Protein AF-A0A7X2PMX2-F1 (afdb_monomer)

pLDDT: mean 90.42, std 14.05, range [34.06, 98.81]

Secondary structure (DSSP, 8-state):
--TTSGGGSS--------PPPGGG--SHHHHHHHHHHHS-HHHHHHHPPPP-HHHHTEEE---SS---TT-B--EEETTEEESSSEEEPP-S-GGGT-TTHHHHHHHHHHHTT--BEEPSS-SS---S-EEEEESSTT----TTEEEEEE-SS--HHHHHHHHHH--S-EEEEEE-SHHHHHHHHHTT-SEEEE--TT-TT-TTPPPHHHHHHHHHHHHTTSS-EEEESS--SHHHHHHHHHTT-SEEEE-HHHHHHHHHHHHHHHHHHHHHHHHHHHHHHHHTT--BGGG--GGGEEEPP-

Nearest PDB structures (foldseek):
  6w44-assembly1_A  TM=9.381E-01  e=8.601E-30  Homo sapiens
  5qie-assembly1_A  TM=9.385E-01  e=1.232E-29  Homo sapiens
  7r4n-assembly1_A  TM=9.305E-01  e=4.338E-29  Homo sapiens
  6gmb-assembly1_A  TM=9.287E-01  e=4.086E-29  Homo sapiens
  1al8-assembly1_A  TM=9.458E-01  e=1.355E-28  Spinacia oleracea

Foldseek 3Di:
DDPVVVVVPDCDPPPQPDDDDLVPDQFLVSLLVLLCSQADVVLSVVLHFDDPVQLVLKDFDFDPPFDQPLAAQWDDDLNDIARHLEAAEEDAPLCNQAVCFVVLLVLLCVLQRHAYEYELHGPDDDPAAHAYEDADLPRDDHPSYQAYEYEPPDDLVSVLVVVVVDPHQYEYEQDQALVVLLVCVVSPHQEYEQDNVPPVPDPPDDFSLVRLLVNQVSCVPVHAYEYEGRDTFLSSQLSSLQSRHSHYHDYSSLSSLCNRPGSNRNNSSSNSSRVRVSVSCVRRSHRYSVPRYVVGMDRHDD

Solvent-accessible surface area (backbone atoms only — not comparable to full-atom values): 16682 Å² total; per-residue (Å²): 136,64,85,78,66,64,60,81,77,51,93,66,74,78,74,81,62,84,71,75,64,73,88,75,56,89,50,48,68,56,34,43,56,44,16,54,64,63,35,58,70,76,63,29,60,79,57,55,85,66,83,50,72,75,57,74,38,45,43,78,47,72,43,80,98,54,91,44,88,76,62,41,53,61,34,81,53,90,94,40,80,33,60,41,50,52,30,37,35,60,61,55,47,36,48,80,53,28,90,56,23,59,60,25,47,48,53,7,25,54,77,44,56,33,56,50,31,42,30,65,54,51,66,59,92,79,90,61,75,32,32,36,36,39,58,56,93,85,60,85,78,59,91,44,57,55,34,41,30,42,35,75,83,66,55,68,72,55,50,55,52,51,57,73,74,47,87,62,49,40,28,42,42,55,41,74,46,38,68,57,46,44,49,41,50,76,72,66,39,58,25,38,25,28,21,67,85,76,56,86,88,51,86,88,66,79,55,34,79,76,43,35,48,58,30,34,59,62,46,61,76,74,44,54,34,29,33,36,71,67,60,69,46,14,62,51,50,49,51,42,37,20,42,49,32,64,32,37,34,41,46,50,50,40,50,18,14,26,36,54,50,35,24,62,22,16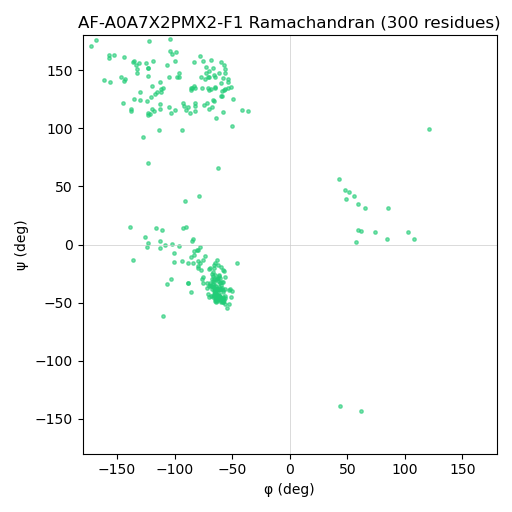,19,52,43,48,46,48,40,52,51,36,31,53,50,48,31,38,44,41,50,34,34,42,70,86,69,51,33,58,88,40,50,46,78,58,80,133

Radius of gyration: 20.31 Å; Cα contacts (8 Å, |Δi|>4): 558; chains: 1; bounding box: 74×48×53 Å

Mean predicted aligned error: 6.01 Å

Structure (mmCIF, N/CA/C/O backbone):
data_AF-A0A7X2PMX2-F1
#
_entry.id   AF-A0A7X2PMX2-F1
#
loop_
_atom_site.group_PDB
_atom_site.id
_atom_site.type_symbol
_atom_site.label_atom_id
_atom_site.label_alt_id
_atom_site.label_comp_id
_atom_site.label_asym_id
_atom_site.label_entity_id
_atom_site.label_seq_id
_atom_site.pdbx_PDB_ins_code
_atom_site.Cartn_x
_atom_site.Cartn_y
_atom_site.Cartn_z
_atom_site.occupancy
_atom_site.B_iso_or_equiv
_atom_site.auth_seq_id
_atom_site.auth_comp_id
_atom_site.auth_asym_id
_atom_site.auth_atom_id
_atom_site.pdbx_PDB_model_num
ATOM 1 N N . MET A 1 1 ? 49.587 -13.157 -25.745 1.00 44.78 1 MET A N 1
ATOM 2 C CA . MET A 1 1 ? 48.356 -13.009 -24.936 1.00 44.78 1 MET A CA 1
ATOM 3 C C . MET A 1 1 ? 47.197 -12.682 -25.863 1.00 44.78 1 MET A C 1
ATOM 5 O O . MET A 1 1 ? 47.229 -11.668 -26.546 1.00 44.78 1 MET A O 1
ATOM 9 N N . THR A 1 2 ? 46.225 -13.583 -25.981 1.00 43.78 2 THR A N 1
ATOM 10 C CA . THR A 1 2 ? 45.070 -13.440 -26.883 1.00 43.78 2 THR A CA 1
ATOM 11 C C . THR A 1 2 ? 44.079 -12.387 -26.384 1.00 43.78 2 THR A C 1
ATOM 13 O O . THR A 1 2 ? 43.853 -12.273 -25.181 1.00 43.78 2 THR A O 1
ATOM 16 N N . ARG A 1 3 ? 43.410 -11.698 -27.323 1.00 37.56 3 ARG A N 1
ATOM 17 C CA . ARG A 1 3 ? 42.375 -10.650 -27.144 1.00 37.56 3 ARG A CA 1
ATOM 18 C C . ARG A 1 3 ? 41.272 -10.953 -26.104 1.00 37.56 3 ARG A C 1
ATOM 20 O O . ARG A 1 3 ? 40.589 -10.036 -25.673 1.00 37.56 3 ARG A O 1
ATOM 27 N N . ARG A 1 4 ? 41.110 -12.215 -25.681 1.00 40.62 4 ARG A N 1
ATOM 28 C CA . ARG A 1 4 ? 40.189 -12.652 -24.614 1.00 40.62 4 ARG A CA 1
ATOM 29 C C . ARG A 1 4 ? 40.666 -12.366 -23.183 1.00 40.62 4 ARG A C 1
ATOM 31 O O . ARG A 1 4 ? 39.826 -12.296 -22.299 1.00 40.62 4 ARG A O 1
ATOM 38 N N . GLN A 1 5 ? 41.965 -12.180 -22.936 1.00 36.91 5 GLN A N 1
ATOM 39 C CA . GLN A 1 5 ? 42.477 -11.921 -21.577 1.00 36.91 5 GLN A CA 1
ATOM 40 C C . GLN A 1 5 ? 42.492 -10.431 -21.194 1.00 36.91 5 GLN A C 1
ATOM 42 O O . GLN A 1 5 ? 42.536 -10.116 -20.012 1.00 36.91 5 GLN A O 1
ATOM 47 N N . ALA A 1 6 ? 42.377 -9.514 -22.161 1.00 34.06 6 ALA A N 1
ATOM 48 C CA . ALA A 1 6 ? 42.353 -8.070 -21.898 1.00 34.06 6 ALA A CA 1
ATOM 49 C C . ALA A 1 6 ? 40.982 -7.541 -21.422 1.00 34.06 6 ALA A C 1
ATOM 51 O O . ALA A 1 6 ? 40.903 -6.432 -20.908 1.00 34.06 6 ALA A O 1
ATOM 52 N N . ILE A 1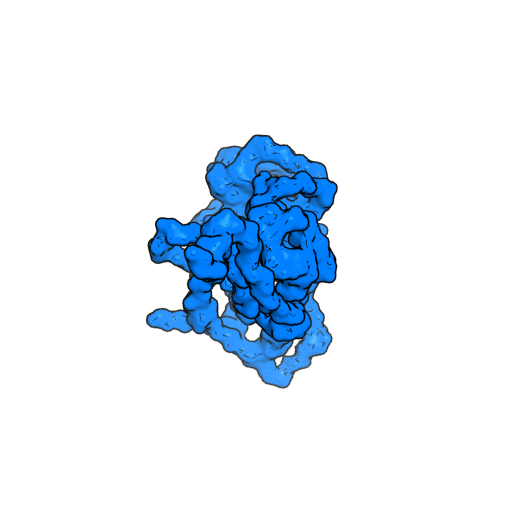 7 ? 39.906 -8.327 -21.557 1.00 39.56 7 ILE A N 1
ATOM 53 C CA . ILE A 1 7 ? 38.538 -7.911 -21.191 1.00 39.56 7 ILE A CA 1
ATOM 54 C C . ILE A 1 7 ? 38.293 -8.005 -19.672 1.00 39.56 7 ILE A C 1
ATOM 56 O O . ILE A 1 7 ? 37.405 -7.343 -19.151 1.00 39.56 7 ILE A O 1
ATOM 60 N N . LEU A 1 8 ? 39.107 -8.765 -18.932 1.00 39.25 8 LEU A N 1
ATOM 61 C CA . LEU A 1 8 ? 38.927 -8.961 -17.487 1.00 39.25 8 LEU A CA 1
ATOM 62 C C . LEU A 1 8 ? 39.514 -7.844 -16.602 1.00 39.25 8 LEU A C 1
ATOM 64 O O . LEU A 1 8 ? 39.307 -7.880 -15.394 1.00 39.25 8 LEU A O 1
ATOM 68 N N . LEU A 1 9 ? 40.221 -6.858 -17.169 1.00 42.88 9 LEU A N 1
ATOM 69 C CA . LEU A 1 9 ? 40.896 -5.793 -16.402 1.00 42.88 9 LEU A CA 1
ATOM 70 C C . LEU A 1 9 ? 40.486 -4.363 -16.790 1.00 42.88 9 LEU A C 1
ATOM 72 O O . LEU A 1 9 ? 40.930 -3.408 -16.159 1.00 42.88 9 LEU A O 1
ATOM 76 N N . SER A 1 10 ? 39.612 -4.192 -17.781 1.00 39.16 10 SER A N 1
ATOM 77 C CA . SER A 1 10 ? 38.958 -2.911 -18.057 1.00 39.16 10 SER A CA 1
ATOM 78 C C . SER A 1 10 ? 37.521 -3.002 -17.566 1.00 39.16 10 SER A C 1
ATOM 80 O O . SER A 1 10 ? 36.780 -3.838 -18.078 1.00 39.16 10 SER A O 1
ATOM 82 N N . GLY A 1 11 ? 37.125 -2.168 -16.602 1.00 45.44 11 GLY A N 1
ATOM 83 C CA . GLY A 1 11 ? 35.745 -2.025 -16.124 1.00 45.44 11 GLY A CA 1
ATOM 84 C C . GLY A 1 11 ? 34.785 -1.536 -17.213 1.00 45.44 11 GLY A C 1
ATOM 85 O O . GLY A 1 11 ? 34.264 -0.428 -17.141 1.00 45.44 11 GLY A O 1
ATOM 86 N N . ALA A 1 12 ? 34.573 -2.351 -18.242 1.00 36.06 12 ALA A N 1
ATOM 87 C CA . ALA A 1 12 ? 33.538 -2.159 -19.233 1.00 36.06 12 ALA A CA 1
ATOM 88 C C . ALA A 1 12 ? 32.186 -2.392 -18.544 1.00 36.06 12 ALA A C 1
ATOM 90 O O . ALA A 1 12 ? 32.050 -3.366 -17.795 1.00 36.06 12 ALA A O 1
ATOM 91 N N . PRO A 1 13 ? 31.192 -1.515 -18.761 1.00 41.75 13 PRO A N 1
ATOM 92 C CA . PRO A 1 13 ? 29.874 -1.697 -18.180 1.00 41.75 13 PRO A CA 1
ATOM 93 C C . PRO A 1 13 ? 29.338 -3.060 -18.614 1.00 41.75 13 PRO A C 1
ATOM 95 O O . PRO A 1 13 ? 29.435 -3.422 -19.791 1.00 41.75 13 PRO A O 1
ATOM 98 N N . LEU A 1 14 ? 28.797 -3.813 -17.649 1.00 48.03 14 LEU A N 1
ATOM 99 C CA . LEU A 1 14 ? 27.951 -4.975 -17.911 1.00 48.03 14 LEU A CA 1
ATOM 100 C C . LEU A 1 14 ? 27.025 -4.582 -19.064 1.00 48.03 14 LEU A C 1
ATOM 102 O O . LEU A 1 14 ? 26.287 -3.608 -18.936 1.00 48.03 14 LEU A O 1
ATOM 106 N N . THR A 1 15 ? 27.160 -5.258 -20.208 1.00 47.41 15 THR A N 1
ATOM 107 C CA . THR A 1 15 ? 26.395 -5.008 -21.439 1.00 47.41 15 THR A CA 1
ATOM 108 C C . THR A 1 15 ? 24.974 -4.610 -21.080 1.00 47.41 15 THR A C 1
ATOM 110 O O . THR A 1 15 ? 24.282 -5.431 -20.478 1.00 47.41 15 THR A O 1
ATOM 113 N N . ALA A 1 16 ? 24.580 -3.370 -21.398 1.00 53.44 16 ALA A N 1
ATOM 114 C CA . ALA A 1 16 ? 23.248 -2.845 -21.124 1.00 53.44 16 ALA A CA 1
ATOM 115 C C . ALA A 1 16 ? 22.225 -3.852 -21.653 1.00 53.44 16 ALA A C 1
ATOM 117 O O . ALA A 1 16 ? 22.045 -3.998 -22.865 1.00 53.44 16 ALA A O 1
ATOM 118 N N . GLN A 1 17 ? 21.647 -4.642 -20.750 1.00 63.91 17 GLN A N 1
ATOM 119 C CA . GLN A 1 17 ? 20.710 -5.676 -21.144 1.00 63.91 17 GLN A CA 1
ATOM 120 C C . GLN A 1 17 ? 19.501 -4.960 -21.722 1.00 63.91 17 GLN A C 1
ATOM 122 O O . GLN A 1 17 ? 18.931 -4.080 -21.079 1.00 63.91 17 GLN A O 1
ATOM 127 N N . ARG A 1 18 ? 19.147 -5.293 -22.966 1.00 82.19 18 ARG A N 1
ATOM 128 C CA . ARG A 1 18 ? 18.031 -4.651 -23.654 1.00 82.19 18 ARG A CA 1
ATOM 129 C C . ARG A 1 18 ? 16.768 -4.844 -22.819 1.00 82.19 18 ARG A C 1
ATOM 131 O O . ARG A 1 18 ? 16.300 -5.970 -22.632 1.00 82.19 18 ARG A O 1
ATOM 138 N N . LEU A 1 19 ? 16.243 -3.736 -22.315 1.00 91.56 19 LEU A N 1
ATOM 139 C CA . LEU A 1 19 ? 14.929 -3.694 -21.701 1.00 91.56 19 LEU A CA 1
ATOM 140 C C . LEU A 1 19 ? 13.861 -3.861 -22.780 1.00 91.56 19 LEU A C 1
ATOM 142 O O . LEU A 1 19 ? 14.037 -3.407 -23.916 1.00 91.56 19 LEU A O 1
ATOM 146 N N . ALA A 1 20 ? 12.777 -4.547 -22.429 1.00 93.69 20 ALA A N 1
ATOM 147 C CA . ALA A 1 20 ? 11.597 -4.559 -23.279 1.00 93.69 20 ALA A CA 1
ATOM 148 C C . ALA A 1 20 ? 10.987 -3.144 -23.317 1.00 93.69 20 ALA A C 1
ATOM 150 O O . ALA A 1 20 ? 11.150 -2.384 -22.359 1.00 93.69 20 ALA A O 1
ATOM 151 N N . PRO A 1 21 ? 10.295 -2.752 -24.394 1.00 95.00 21 PRO A N 1
ATOM 152 C CA . PRO A 1 21 ? 9.448 -1.567 -24.363 1.00 95.00 21 PRO A CA 1
ATOM 153 C C . PRO A 1 21 ? 8.455 -1.667 -23.200 1.00 95.00 21 PRO A C 1
ATOM 155 O O . PRO A 1 21 ? 7.863 -2.721 -22.968 1.00 95.00 21 PRO A O 1
ATOM 158 N N . ILE A 1 22 ? 8.288 -0.585 -22.440 1.00 94.75 22 ILE A N 1
ATOM 159 C CA . ILE A 1 22 ? 7.449 -0.595 -21.233 1.00 94.75 22 ILE A CA 1
ATOM 160 C C . ILE A 1 22 ? 5.982 -0.910 -21.560 1.00 94.75 22 ILE A C 1
ATOM 162 O O . ILE A 1 22 ? 5.279 -1.504 -20.748 1.00 94.75 22 ILE A O 1
ATOM 166 N N . GLU A 1 23 ? 5.546 -0.554 -22.765 1.00 92.94 23 GLU A N 1
ATOM 167 C CA . GLU A 1 23 ? 4.205 -0.777 -23.297 1.00 92.94 23 GLU A CA 1
ATOM 168 C C . GLU A 1 23 ? 3.913 -2.263 -23.564 1.00 92.94 23 GLU A C 1
ATOM 170 O O . GLU A 1 23 ? 2.752 -2.656 -23.631 1.00 92.94 23 GLU A O 1
ATOM 175 N N . GLU A 1 24 ? 4.953 -3.093 -23.697 1.00 94.19 24 GLU A N 1
ATOM 176 C CA . GLU A 1 24 ? 4.826 -4.545 -23.871 1.00 94.19 24 GLU A CA 1
ATOM 177 C C . GLU A 1 24 ? 4.720 -5.291 -22.531 1.00 94.19 24 GLU A C 1
ATOM 179 O O . GLU A 1 24 ? 4.408 -6.481 -22.516 1.00 94.19 24 GLU A O 1
ATOM 184 N N . LEU A 1 25 ? 4.968 -4.615 -21.402 1.00 94.69 25 LEU A N 1
ATOM 185 C CA . LEU A 1 25 ? 4.879 -5.217 -20.073 1.00 94.69 25 LEU A CA 1
ATOM 186 C C . LEU A 1 25 ? 3.424 -5.225 -19.601 1.00 94.69 25 LEU A C 1
ATOM 188 O O . LEU A 1 25 ? 2.833 -4.177 -19.337 1.00 94.69 25 LEU A O 1
ATOM 192 N N . VAL A 1 26 ? 2.853 -6.415 -19.434 1.00 92.62 26 VAL A N 1
ATOM 193 C CA . VAL A 1 26 ? 1.420 -6.584 -19.140 1.00 92.62 26 VAL A CA 1
ATOM 194 C C . VAL A 1 26 ? 1.133 -6.842 -17.665 1.00 92.62 26 VAL A C 1
ATOM 196 O O . VAL A 1 26 ? -0.028 -6.894 -17.259 1.00 92.62 26 VAL A O 1
ATOM 199 N N . ASN A 1 27 ? 2.168 -7.039 -16.841 1.00 93.00 27 ASN A N 1
ATOM 200 C CA . ASN A 1 27 ? 1.999 -7.255 -15.409 1.00 93.00 27 ASN A CA 1
ATOM 201 C C . ASN A 1 27 ? 3.246 -6.906 -14.575 1.00 93.00 27 ASN A C 1
ATOM 203 O O . ASN A 1 27 ? 4.373 -6.848 -15.061 1.00 93.00 27 ASN A O 1
ATOM 207 N N . THR A 1 28 ? 3.060 -6.747 -13.262 1.00 93.94 28 THR A N 1
ATOM 208 C CA . THR A 1 28 ? 4.141 -6.328 -12.349 1.00 93.94 28 THR A CA 1
ATOM 209 C C . THR A 1 28 ? 5.289 -7.334 -12.190 1.00 93.94 28 THR A C 1
ATOM 211 O O . THR A 1 28 ? 6.368 -6.929 -11.770 1.00 93.94 28 THR A O 1
ATOM 214 N N . LEU A 1 29 ? 5.102 -8.624 -12.506 1.00 93.50 29 LEU A N 1
ATOM 215 C CA . LEU A 1 29 ? 6.180 -9.623 -12.392 1.00 93.50 29 LEU A CA 1
ATOM 216 C C . LEU A 1 29 ? 7.180 -9.490 -13.544 1.00 93.50 29 LEU A C 1
ATOM 218 O O . LEU A 1 29 ? 8.367 -9.742 -13.371 1.00 93.50 29 LEU A O 1
ATOM 222 N N . GLU A 1 30 ? 6.728 -9.040 -14.711 1.00 96.12 30 GLU A N 1
ATOM 223 C CA . GLU A 1 30 ? 7.636 -8.718 -15.814 1.00 96.12 30 GLU A CA 1
ATOM 224 C C . GLU A 1 30 ? 8.468 -7.477 -15.479 1.00 96.12 30 GLU A C 1
ATOM 226 O O . GLU A 1 30 ? 9.657 -7.432 -15.786 1.00 96.12 30 GLU A O 1
ATOM 231 N N . MET A 1 31 ? 7.884 -6.516 -14.752 1.00 96.31 31 MET A N 1
ATOM 232 C CA . MET A 1 31 ? 8.613 -5.358 -14.227 1.00 96.31 31 MET A CA 1
ATOM 233 C C . MET A 1 31 ? 9.730 -5.772 -13.256 1.00 96.31 31 MET A C 1
ATOM 235 O O . MET A 1 31 ? 10.828 -5.222 -13.313 1.00 96.31 31 MET A O 1
ATOM 239 N N . GLU A 1 32 ? 9.487 -6.773 -12.404 1.00 96.56 32 GLU A N 1
ATOM 240 C CA . GLU A 1 32 ? 10.524 -7.361 -11.544 1.00 96.56 32 GLU A CA 1
ATOM 241 C C . GLU A 1 32 ? 11.696 -7.903 -12.364 1.00 96.56 32 GLU A C 1
ATOM 243 O O . GLU A 1 32 ? 12.853 -7.603 -12.066 1.00 96.56 32 GLU A O 1
ATOM 248 N N . ALA A 1 33 ? 11.398 -8.653 -13.429 1.00 96.12 33 ALA A N 1
ATOM 249 C CA . ALA A 1 33 ? 12.421 -9.181 -14.321 1.00 96.12 33 ALA A CA 1
ATOM 250 C C . ALA A 1 33 ? 13.223 -8.053 -14.989 1.00 96.12 33 ALA A C 1
ATOM 252 O O . ALA A 1 33 ? 14.431 -8.190 -15.151 1.00 96.12 33 ALA A O 1
ATOM 253 N N . MET A 1 34 ? 12.598 -6.924 -15.341 1.00 97.12 34 MET A N 1
ATOM 254 C CA . MET A 1 34 ? 13.321 -5.762 -15.879 1.00 97.12 34 MET A CA 1
ATOM 255 C C . MET A 1 34 ? 14.236 -5.123 -14.830 1.00 97.12 34 MET A C 1
ATOM 257 O O . MET A 1 34 ? 15.396 -4.840 -15.122 1.00 97.12 34 MET A O 1
ATOM 261 N N . ALA A 1 35 ? 13.764 -4.964 -13.593 1.00 96.75 35 ALA A N 1
ATOM 262 C CA . ALA A 1 35 ? 14.580 -4.442 -12.498 1.00 96.75 35 ALA A CA 1
ATOM 263 C C . ALA A 1 35 ? 15.788 -5.344 -12.195 1.00 96.75 35 ALA A C 1
ATOM 265 O O . ALA A 1 35 ? 16.889 -4.843 -11.966 1.00 96.75 35 ALA A O 1
ATOM 266 N N . GLN A 1 36 ? 15.612 -6.668 -12.261 1.00 96.31 36 GLN A N 1
ATOM 267 C CA . GLN A 1 36 ? 16.695 -7.641 -12.092 1.00 96.31 36 GLN A CA 1
ATOM 268 C C . GLN A 1 36 ? 17.798 -7.490 -13.146 1.00 96.31 36 GLN A C 1
ATOM 270 O O . GLN A 1 36 ? 18.965 -7.730 -12.851 1.00 96.31 36 GLN A O 1
ATOM 275 N N . ARG A 1 37 ? 17.441 -7.090 -14.372 1.00 95.19 37 ARG A N 1
ATOM 276 C CA . ARG A 1 37 ? 18.401 -6.850 -15.460 1.00 95.19 37 ARG A CA 1
ATOM 277 C C . ARG A 1 37 ? 19.176 -5.544 -15.291 1.00 95.19 37 ARG A C 1
ATOM 279 O O . ARG A 1 37 ? 20.301 -5.446 -15.773 1.00 95.19 37 ARG A O 1
ATOM 286 N N . MET A 1 38 ? 18.580 -4.555 -14.621 1.00 93.81 38 MET A N 1
ATOM 287 C CA . MET A 1 38 ? 19.175 -3.227 -14.435 1.00 93.81 38 MET A CA 1
ATOM 288 C C . MET A 1 38 ? 20.058 -3.113 -13.202 1.00 93.81 38 MET A C 1
ATOM 290 O O . MET A 1 38 ? 21.028 -2.357 -13.207 1.00 93.81 38 MET A O 1
ATOM 294 N N . LEU A 1 39 ? 19.719 -3.831 -12.136 1.00 95.06 39 LEU A N 1
ATOM 295 C CA . LEU A 1 39 ? 20.402 -3.694 -10.859 1.00 95.06 39 LEU A CA 1
ATOM 296 C C . LEU A 1 39 ? 21.494 -4.753 -10.684 1.00 95.06 39 LEU A C 1
ATOM 298 O O . LEU A 1 39 ? 21.295 -5.917 -11.038 1.00 95.06 39 LEU A O 1
ATOM 302 N N . PRO A 1 40 ? 22.627 -4.402 -10.047 1.00 95.62 40 PRO A N 1
ATOM 303 C CA . PRO A 1 40 ? 23.562 -5.403 -9.553 1.00 95.62 40 PRO A CA 1
ATOM 304 C C . PRO A 1 40 ? 22.834 -6.421 -8.656 1.00 95.62 40 PRO A C 1
ATOM 306 O O . PRO A 1 40 ? 21.988 -6.010 -7.857 1.00 95.62 40 PRO A O 1
ATOM 309 N N . PRO A 1 41 ? 23.178 -7.723 -8.699 1.00 95.00 41 PRO A N 1
ATOM 310 C CA . PRO A 1 41 ? 22.450 -8.759 -7.958 1.00 95.00 41 PRO A CA 1
ATOM 311 C C . PRO A 1 41 ? 22.286 -8.476 -6.459 1.00 95.00 41 PRO A C 1
ATOM 313 O O . PRO A 1 41 ? 21.213 -8.703 -5.902 1.00 95.00 41 PRO A O 1
ATOM 316 N N . ALA A 1 42 ? 23.322 -7.927 -5.814 1.00 93.81 42 ALA A N 1
ATOM 317 C CA . ALA A 1 42 ? 23.270 -7.542 -4.405 1.00 93.81 42 ALA A CA 1
ATOM 318 C C . ALA A 1 42 ? 22.211 -6.457 -4.140 1.00 93.81 42 ALA A C 1
ATOM 320 O O . ALA A 1 42 ? 21.424 -6.586 -3.208 1.00 93.81 42 ALA A O 1
ATOM 321 N N . VAL A 1 43 ? 22.132 -5.441 -5.002 1.00 94.44 43 VAL A N 1
ATOM 322 C CA . VAL A 1 43 ? 21.154 -4.348 -4.891 1.00 94.44 43 VAL A CA 1
ATOM 323 C C . VAL A 1 43 ? 19.743 -4.847 -5.215 1.00 94.44 43 VAL A C 1
ATOM 325 O O . VAL A 1 43 ? 18.799 -4.538 -4.493 1.00 94.44 43 VAL A O 1
ATOM 328 N N . PHE A 1 44 ? 19.584 -5.674 -6.256 1.00 95.50 44 PHE A N 1
ATOM 329 C CA . PHE A 1 44 ? 18.287 -6.269 -6.598 1.00 95.50 44 PHE A CA 1
ATOM 330 C C . PHE A 1 44 ? 17.722 -7.123 -5.455 1.00 95.50 44 PHE A C 1
ATOM 332 O O . PHE A 1 44 ? 16.519 -7.086 -5.198 1.00 95.50 44 PHE A O 1
ATOM 339 N N . SER A 1 45 ? 18.578 -7.862 -4.737 1.00 93.31 45 SER A N 1
ATOM 340 C CA . SER A 1 45 ? 18.148 -8.740 -3.641 1.00 93.31 45 SER A CA 1
ATOM 341 C C . SER A 1 45 ? 17.358 -8.011 -2.540 1.00 93.31 45 SER A C 1
ATOM 343 O O . SER A 1 45 ? 16.462 -8.604 -1.939 1.00 93.31 45 SER A O 1
ATOM 345 N N . GLU A 1 46 ? 17.607 -6.711 -2.339 1.00 91.50 46 GLU A N 1
ATOM 346 C CA . GLU A 1 46 ? 16.892 -5.866 -1.370 1.00 91.50 46 GLU A CA 1
ATOM 347 C C . GLU A 1 46 ? 15.415 -5.662 -1.753 1.00 91.50 46 GLU A C 1
ATOM 349 O O . GLU A 1 46 ? 14.539 -5.568 -0.886 1.00 91.50 46 GLU A O 1
ATOM 354 N N . ILE A 1 47 ? 15.115 -5.644 -3.056 1.00 93.25 47 ILE A N 1
ATOM 355 C CA . ILE A 1 47 ? 13.776 -5.377 -3.599 1.00 93.25 47 ILE A CA 1
ATOM 356 C C . ILE A 1 47 ? 13.142 -6.590 -4.287 1.00 93.25 47 ILE A C 1
ATOM 358 O O . ILE A 1 47 ? 12.014 -6.485 -4.769 1.00 93.25 47 ILE A O 1
ATOM 362 N N . ALA A 1 48 ? 13.804 -7.748 -4.286 1.00 93.00 48 ALA A N 1
ATOM 363 C CA . ALA A 1 48 ? 13.295 -8.980 -4.881 1.00 93.00 48 ALA A CA 1
ATOM 364 C C . ALA A 1 48 ? 11.918 -9.388 -4.320 1.00 93.00 48 ALA A C 1
ATOM 366 O O . ALA A 1 48 ? 11.555 -9.106 -3.168 1.00 93.00 48 ALA A O 1
ATOM 367 N N . GLY A 1 49 ? 11.129 -10.069 -5.144 1.00 87.81 49 GLY A N 1
ATOM 368 C CA . GLY A 1 49 ? 9.787 -10.571 -4.878 1.00 87.81 49 GLY A CA 1
ATOM 369 C C . GLY A 1 49 ? 9.707 -11.496 -3.671 1.00 87.81 49 GLY A C 1
ATOM 370 O O . GLY A 1 49 ? 10.700 -12.066 -3.225 1.00 87.81 49 GLY A O 1
ATOM 371 N N . SER A 1 50 ? 8.521 -11.554 -3.063 1.00 85.38 50 SER A N 1
ATOM 372 C CA . SER A 1 50 ? 8.241 -12.352 -1.860 1.00 85.38 50 SER A CA 1
ATOM 373 C C . SER A 1 50 ? 7.467 -13.609 -2.177 1.00 85.38 50 SER A C 1
ATOM 375 O O . SER A 1 50 ? 6.795 -13.664 -3.202 1.00 85.38 50 SER A O 1
ATOM 377 N N . ASP A 1 51 ? 7.417 -14.505 -1.189 1.00 85.62 51 ASP A N 1
ATOM 378 C CA . ASP A 1 51 ? 6.357 -15.501 -1.098 1.00 85.62 51 ASP A CA 1
ATOM 379 C C . ASP A 1 51 ? 4.957 -14.858 -1.195 1.00 85.62 51 ASP A C 1
ATOM 381 O O . ASP A 1 51 ? 4.666 -13.816 -0.592 1.00 85.62 51 ASP A O 1
ATOM 385 N N . ARG A 1 52 ? 4.106 -15.506 -1.991 1.00 88.75 52 ARG A N 1
ATOM 386 C CA . ARG A 1 52 ? 2.708 -15.151 -2.251 1.00 88.75 52 ARG A CA 1
ATOM 387 C C . ARG A 1 52 ? 1.748 -16.314 -1.986 1.00 88.75 52 ARG A C 1
ATOM 389 O O . ARG A 1 52 ? 0.549 -16.130 -2.174 1.00 88.75 52 ARG A O 1
ATOM 396 N N . ALA A 1 53 ? 2.213 -17.441 -1.441 1.00 89.44 53 ALA A N 1
ATOM 397 C CA . ALA A 1 53 ? 1.394 -18.628 -1.180 1.00 89.44 53 ALA A CA 1
ATOM 398 C C . ALA A 1 53 ? 0.171 -18.361 -0.276 1.00 89.44 53 ALA A C 1
ATOM 400 O O . ALA A 1 53 ? -0.815 -19.100 -0.284 1.00 89.44 53 ALA A O 1
ATOM 401 N N . ALA A 1 54 ? 0.196 -17.298 0.537 1.00 91.75 54 ALA A N 1
ATOM 402 C CA . ALA A 1 54 ? -0.978 -16.862 1.293 1.00 91.75 54 ALA A CA 1
ATOM 403 C C . ALA A 1 54 ? -2.115 -16.329 0.405 1.00 91.75 54 ALA A C 1
ATOM 405 O O . ALA A 1 54 ? -3.278 -16.605 0.693 1.00 91.75 54 ALA A O 1
ATOM 406 N N . PHE A 1 55 ? -1.804 -15.634 -0.690 1.00 94.25 55 PHE A N 1
ATOM 407 C CA . PHE A 1 55 ? -2.810 -15.137 -1.629 1.00 94.25 55 PHE A CA 1
ATOM 408 C C . PHE A 1 55 ? -3.441 -16.260 -2.453 1.00 94.25 55 PHE A C 1
ATOM 410 O O . PHE A 1 55 ? -4.630 -16.176 -2.765 1.00 94.25 55 PHE A O 1
ATOM 417 N N . ASP A 1 56 ? -2.684 -17.312 -2.771 1.00 92.19 56 ASP A N 1
ATOM 418 C CA . ASP A 1 56 ? -3.160 -18.446 -3.578 1.00 92.19 56 ASP A CA 1
ATOM 419 C C . ASP A 1 56 ? -4.229 -19.273 -2.847 1.00 92.19 56 ASP A C 1
ATOM 421 O O . ASP A 1 56 ? -5.114 -19.861 -3.464 1.00 92.19 56 ASP A O 1
ATOM 425 N N . ARG A 1 57 ? -4.219 -19.242 -1.509 1.00 94.12 57 ARG A N 1
ATOM 426 C CA . ARG A 1 57 ? -5.239 -19.876 -0.656 1.00 94.12 57 ARG A CA 1
ATOM 427 C C . ARG A 1 57 ? -6.536 -19.080 -0.548 1.00 94.12 57 ARG A C 1
ATOM 429 O O . ARG A 1 57 ? -7.468 -19.526 0.118 1.00 94.12 57 ARG A O 1
ATOM 436 N N . ILE A 1 58 ? -6.615 -17.908 -1.170 1.00 97.19 58 ILE A N 1
ATOM 437 C CA . ILE A 1 58 ? -7.791 -17.045 -1.126 1.00 97.19 58 ILE A CA 1
ATOM 438 C C . ILE A 1 58 ? -8.317 -16.906 -2.553 1.00 97.19 58 ILE A C 1
ATOM 440 O O . ILE A 1 58 ? -7.654 -16.328 -3.412 1.00 97.19 58 ILE A O 1
ATOM 444 N N . THR A 1 59 ? -9.517 -17.412 -2.818 1.00 97.06 59 THR A N 1
ATOM 445 C CA . THR A 1 59 ? -10.159 -17.313 -4.140 1.00 97.06 59 THR A CA 1
ATOM 446 C C . THR A 1 59 ? -11.267 -16.271 -4.135 1.00 97.06 59 THR A C 1
ATOM 448 O O . THR A 1 59 ? -11.985 -16.150 -3.141 1.00 97.06 59 THR A O 1
ATOM 451 N N . LEU A 1 60 ? -11.428 -15.560 -5.251 1.00 97.62 60 LEU A N 1
ATOM 452 C CA . LEU A 1 60 ? -12.519 -14.610 -5.481 1.00 97.62 60 LEU A CA 1
ATOM 453 C C . LEU A 1 60 ? -13.787 -15.331 -5.964 1.00 97.62 60 LEU A C 1
ATOM 455 O O . LEU A 1 60 ? -13.711 -16.424 -6.527 1.00 97.62 60 LEU A O 1
ATOM 459 N N . ARG A 1 61 ? -14.950 -14.706 -5.767 1.00 95.69 61 ARG A N 1
ATOM 460 C CA . ARG A 1 61 ? -16.255 -15.184 -6.239 1.00 95.69 61 ARG A CA 1
AT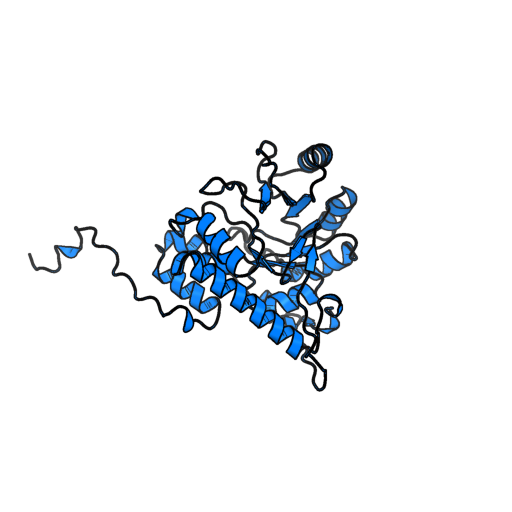OM 461 C C . ARG A 1 61 ? -16.820 -14.237 -7.312 1.00 95.69 61 ARG A C 1
ATOM 463 O O . ARG A 1 61 ? -17.416 -13.222 -6.950 1.00 95.69 61 ARG A O 1
ATOM 470 N N . PRO A 1 62 ? -16.670 -14.562 -8.610 1.00 94.88 62 PRO A N 1
ATOM 471 C CA . PRO A 1 62 ? -17.263 -13.788 -9.699 1.00 94.88 62 PRO A CA 1
ATOM 472 C C . PRO A 1 62 ? -18.793 -13.721 -9.617 1.00 94.88 62 PRO A C 1
ATOM 474 O O . PRO A 1 62 ? -19.441 -14.600 -9.038 1.00 94.88 62 PRO A O 1
ATOM 477 N N . ARG A 1 63 ? -19.381 -12.693 -10.235 1.00 94.00 63 ARG A N 1
ATOM 478 C CA . ARG A 1 63 ? -20.834 -12.506 -10.334 1.00 94.00 63 ARG A CA 1
ATOM 479 C C . ARG A 1 63 ? -21.219 -12.224 -11.782 1.00 94.00 63 ARG A C 1
ATOM 481 O O . ARG A 1 63 ? -20.638 -11.361 -12.424 1.00 94.00 63 ARG A O 1
ATOM 488 N N . LEU A 1 64 ? -22.222 -12.942 -12.277 1.00 92.88 64 LEU A N 1
ATOM 489 C CA . LEU A 1 64 ? -22.787 -12.747 -13.613 1.00 92.88 64 LEU A CA 1
ATOM 490 C C . LEU A 1 64 ? -24.078 -11.927 -13.531 1.00 92.88 64 LEU A C 1
ATOM 492 O O . LEU A 1 64 ? -24.732 -11.910 -12.488 1.00 92.88 64 LEU A O 1
ATOM 496 N N . MET A 1 65 ? -24.452 -11.290 -14.645 1.00 94.12 65 MET A N 1
ATOM 497 C CA . MET A 1 65 ? -25.694 -10.513 -14.785 1.00 94.12 65 MET A CA 1
ATOM 498 C C . MET A 1 65 ? -25.819 -9.341 -13.793 1.00 94.12 65 MET A C 1
ATOM 500 O O . MET A 1 65 ? -26.910 -9.020 -13.327 1.00 94.12 65 MET A O 1
ATOM 504 N N . VAL A 1 66 ? -24.698 -8.692 -13.463 1.00 94.75 66 VAL A N 1
ATOM 505 C CA . VAL A 1 66 ? -24.657 -7.479 -12.632 1.00 94.75 66 VAL A CA 1
ATOM 506 C C . VAL A 1 66 ? -24.218 -6.304 -13.502 1.00 94.75 66 VAL A C 1
ATOM 508 O O . VAL A 1 66 ? -23.232 -6.412 -14.224 1.00 94.75 66 VAL A O 1
ATOM 511 N N . ASN A 1 67 ? -24.938 -5.182 -13.443 1.00 95.06 67 ASN A N 1
ATOM 512 C CA . ASN A 1 67 ? -24.525 -3.957 -14.126 1.00 95.06 67 ASN A CA 1
ATOM 513 C C . ASN A 1 67 ? -23.319 -3.336 -13.407 1.00 95.06 67 ASN A C 1
ATOM 515 O O . ASN A 1 67 ? -23.415 -2.993 -12.228 1.00 95.06 67 ASN A O 1
ATOM 519 N N . THR A 1 68 ? -22.211 -3.163 -14.128 1.00 96.25 68 THR A N 1
ATOM 520 C CA . THR A 1 68 ? -20.954 -2.639 -13.581 1.00 96.25 68 THR A CA 1
ATOM 521 C C . THR A 1 68 ? -20.512 -1.300 -14.172 1.00 96.25 68 THR A C 1
ATOM 523 O O . THR A 1 68 ? -19.365 -0.908 -13.989 1.00 96.25 68 THR A O 1
ATOM 526 N N . LEU A 1 69 ? -21.394 -0.583 -14.879 1.00 94.50 69 LEU A N 1
ATOM 527 C CA . LEU A 1 69 ? -21.040 0.672 -15.561 1.00 94.50 69 LEU A CA 1
ATOM 528 C C . LEU A 1 69 ? -20.685 1.825 -14.604 1.00 94.50 69 LEU A C 1
ATOM 530 O O . LEU A 1 69 ? -19.972 2.740 -14.995 1.00 94.50 69 LEU A O 1
ATOM 534 N N . GLY A 1 70 ? -21.162 1.787 -13.356 1.00 95.06 70 GLY A N 1
ATOM 535 C CA . GLY A 1 70 ? -20.923 2.824 -12.342 1.00 95.06 70 GLY A CA 1
ATOM 536 C C . GLY A 1 70 ? -19.686 2.586 -11.473 1.00 95.06 70 GLY A C 1
ATOM 537 O O . GLY A 1 70 ? -19.764 2.800 -10.267 1.00 95.06 70 GLY A O 1
ATOM 538 N N . LEU A 1 71 ? -18.600 2.058 -12.044 1.00 97.06 71 LEU A N 1
ATOM 539 C CA . LEU A 1 71 ? -17.398 1.692 -11.296 1.00 97.06 71 LEU A CA 1
ATOM 540 C C . LEU A 1 71 ? -16.695 2.928 -10.707 1.00 97.06 71 LEU A C 1
ATOM 542 O O . LEU A 1 71 ? -16.305 3.835 -11.438 1.00 97.06 71 LEU A O 1
ATOM 546 N N . ASP A 1 72 ? -16.493 2.922 -9.393 1.00 98.06 72 ASP A N 1
ATOM 547 C CA . ASP A 1 72 ? -15.842 3.980 -8.627 1.00 98.06 72 ASP A CA 1
ATOM 548 C C . ASP A 1 72 ? -14.896 3.376 -7.577 1.00 98.06 72 ASP A C 1
ATOM 550 O O . ASP A 1 72 ? -15.306 2.682 -6.639 1.00 98.06 72 ASP A O 1
ATOM 554 N N . LEU A 1 73 ? -13.601 3.640 -7.753 1.00 98.25 73 LEU A N 1
ATOM 555 C CA . LEU A 1 73 ? -12.536 3.200 -6.851 1.00 98.25 73 LEU A CA 1
ATOM 556 C C . LEU A 1 73 ? -12.159 4.288 -5.836 1.00 98.25 73 LEU A C 1
ATOM 558 O O . LEU A 1 73 ? -11.280 4.056 -5.002 1.00 98.25 73 LEU A O 1
ATOM 562 N N . THR A 1 74 ? -12.785 5.466 -5.892 1.00 98.38 74 THR A N 1
ATOM 563 C CA . THR A 1 74 ? -12.349 6.613 -5.101 1.00 98.38 74 THR A CA 1
ATOM 564 C C . THR A 1 74 ? -12.514 6.373 -3.605 1.00 98.38 74 THR A C 1
ATOM 566 O O . THR A 1 74 ? -13.434 5.705 -3.121 1.00 98.38 74 THR A O 1
ATOM 569 N N . LEU A 1 75 ? -11.564 6.915 -2.847 1.00 98.25 75 LEU A N 1
ATOM 570 C CA . LEU A 1 75 ? -11.466 6.710 -1.412 1.00 98.25 75 LEU A CA 1
ATOM 571 C C . LEU A 1 75 ? -11.124 8.023 -0.714 1.00 98.25 75 LEU A C 1
ATOM 573 O O . LEU A 1 75 ? -10.023 8.536 -0.873 1.00 98.25 75 LEU A O 1
ATOM 577 N N . ASP A 1 76 ? -12.022 8.510 0.138 1.00 97.94 76 ASP A N 1
ATOM 578 C CA . ASP A 1 76 ? -11.681 9.548 1.108 1.00 97.94 76 ASP A CA 1
ATOM 579 C C . ASP A 1 76 ? -11.019 8.903 2.338 1.00 97.94 76 ASP A C 1
ATOM 581 O O . ASP A 1 76 ? -11.602 8.038 3.008 1.00 97.94 76 ASP A O 1
ATOM 585 N N . LEU A 1 77 ? -9.775 9.293 2.616 1.00 97.62 77 LEU A N 1
ATOM 586 C CA . LEU A 1 77 ? -8.959 8.752 3.698 1.00 97.62 77 LEU A CA 1
ATOM 587 C C . LEU A 1 77 ? -8.080 9.854 4.299 1.00 97.62 77 LEU A C 1
ATOM 589 O O . LEU A 1 77 ? -7.298 10.491 3.599 1.00 97.62 77 LEU A O 1
ATOM 593 N N . PHE A 1 78 ? -8.221 10.089 5.608 1.00 97.12 78 PHE A N 1
ATOM 594 C CA . PHE A 1 78 ? -7.459 11.105 6.352 1.00 97.12 78 PHE A CA 1
ATOM 595 C C . PHE A 1 78 ? -7.495 12.505 5.708 1.00 97.12 78 PHE A C 1
ATOM 597 O O . PHE A 1 78 ? -6.469 13.171 5.566 1.00 97.12 78 PHE A O 1
ATOM 604 N N . GLY A 1 79 ? -8.689 12.932 5.284 1.00 94.56 79 GLY A N 1
ATOM 605 C CA . GLY A 1 79 ? -8.917 14.246 4.669 1.00 94.56 79 GLY A CA 1
ATOM 606 C C . GLY A 1 79 ? -8.409 14.381 3.231 1.00 94.56 79 GLY A C 1
ATOM 607 O O . GLY A 1 79 ? -8.366 15.491 2.711 1.00 94.56 79 GLY A O 1
ATOM 608 N N . GLN A 1 80 ? -8.013 13.278 2.592 1.00 94.94 80 GLN A N 1
ATOM 609 C CA . GLN A 1 80 ? -7.541 13.251 1.209 1.00 94.94 80 GLN A CA 1
ATOM 610 C C . GLN A 1 80 ? -8.431 12.344 0.366 1.00 94.94 80 GLN A C 1
ATOM 612 O O . GLN A 1 80 ? -8.763 11.237 0.790 1.00 94.94 80 GLN A O 1
ATOM 617 N N . ARG A 1 81 ? -8.774 12.802 -0.840 1.00 96.31 81 ARG A N 1
ATOM 618 C CA . ARG A 1 81 ? -9.470 11.996 -1.842 1.00 96.31 81 ARG A CA 1
ATOM 619 C C . ARG A 1 81 ? -8.444 11.286 -2.718 1.00 96.31 81 ARG A C 1
ATOM 621 O O . ARG A 1 81 ? -7.677 11.936 -3.422 1.00 96.31 81 ARG A O 1
ATOM 628 N N . LEU A 1 82 ? -8.426 9.962 -2.657 1.00 96.94 82 LEU A N 1
ATOM 629 C CA . LEU A 1 82 ? -7.561 9.093 -3.450 1.00 96.94 82 LEU A CA 1
ATOM 630 C C . LEU A 1 82 ? -8.326 8.560 -4.665 1.00 96.94 82 LEU A C 1
ATOM 632 O O . LEU A 1 82 ? -9.516 8.256 -4.561 1.00 96.94 82 LEU A O 1
ATOM 636 N N . PHE A 1 83 ? -7.634 8.410 -5.797 1.00 97.75 83 PHE A N 1
ATOM 637 C CA . PHE A 1 83 ? -8.211 7.849 -7.025 1.00 97.75 83 PHE A CA 1
ATOM 638 C C . PHE A 1 83 ? -8.587 6.365 -6.873 1.00 97.75 83 PHE A C 1
ATOM 640 O O . PHE A 1 83 ? -9.619 5.925 -7.371 1.00 97.75 83 PHE A O 1
ATOM 647 N N . ALA A 1 84 ? -7.767 5.610 -6.141 1.00 98.44 84 ALA A N 1
ATOM 648 C CA . ALA A 1 84 ? -7.962 4.197 -5.840 1.00 98.44 84 ALA A CA 1
ATOM 649 C C . ALA A 1 84 ? -7.462 3.884 -4.416 1.00 98.44 84 ALA A C 1
ATOM 651 O O . ALA A 1 84 ? -6.645 4.640 -3.879 1.00 98.44 84 ALA A O 1
ATOM 652 N N . PRO A 1 85 ? -7.867 2.760 -3.788 1.00 98.44 85 PRO A N 1
ATOM 653 C CA . PRO A 1 85 ? -7.425 2.374 -2.444 1.00 98.44 85 PRO A CA 1
ATOM 654 C C . PRO A 1 85 ? -6.016 1.747 -2.450 1.00 98.44 85 PRO A C 1
ATOM 656 O O . PRO A 1 85 ? -5.761 0.737 -1.789 1.00 98.44 85 PRO A O 1
ATOM 659 N N . ILE A 1 86 ? -5.102 2.325 -3.230 1.00 98.50 86 ILE A N 1
ATOM 660 C CA . ILE A 1 86 ? -3.738 1.845 -3.445 1.00 98.50 86 ILE A CA 1
ATOM 661 C C . ILE A 1 86 ? -2.796 3.029 -3.231 1.00 98.50 86 ILE A C 1
ATOM 663 O O . ILE A 1 86 ? -2.943 4.064 -3.873 1.00 98.50 86 ILE A O 1
ATOM 667 N N . LEU A 1 87 ? -1.838 2.875 -2.324 1.00 98.12 87 LEU A N 1
ATOM 668 C CA . LEU A 1 87 ? -0.788 3.852 -2.047 1.00 98.12 87 LEU A CA 1
ATOM 669 C C . LEU A 1 87 ? 0.575 3.225 -2.327 1.00 98.12 87 LEU A C 1
ATOM 671 O O . LEU A 1 87 ? 0.731 2.003 -2.250 1.00 98.12 87 LEU A O 1
ATOM 675 N N . ILE A 1 88 ? 1.586 4.052 -2.576 1.00 98.06 88 ILE A N 1
ATOM 676 C CA . ILE A 1 88 ? 2.975 3.592 -2.557 1.00 98.06 88 ILE A CA 1
ATOM 677 C C . ILE A 1 88 ? 3.463 3.579 -1.109 1.00 98.06 88 ILE A C 1
ATOM 679 O O . ILE A 1 88 ? 3.427 4.596 -0.416 1.00 98.06 88 ILE A O 1
ATOM 683 N N . GLY A 1 89 ? 3.892 2.407 -0.641 1.00 95.94 89 GLY A N 1
ATOM 684 C CA . GLY A 1 89 ? 4.434 2.225 0.703 1.00 95.94 89 GLY A CA 1
ATOM 685 C C . GLY A 1 89 ? 5.861 2.761 0.844 1.00 95.94 89 GLY A C 1
ATOM 686 O O . GLY A 1 89 ? 6.583 2.864 -0.151 1.00 95.94 89 GLY A O 1
ATOM 687 N N . PRO A 1 90 ? 6.305 3.064 2.074 1.00 94.12 90 PRO A N 1
ATOM 688 C CA . PRO A 1 90 ? 7.587 3.711 2.276 1.00 94.12 90 PRO A CA 1
ATOM 689 C C . PRO A 1 90 ? 8.747 2.772 1.966 1.00 94.12 90 PRO A C 1
ATOM 691 O O . PRO A 1 90 ? 8.789 1.628 2.42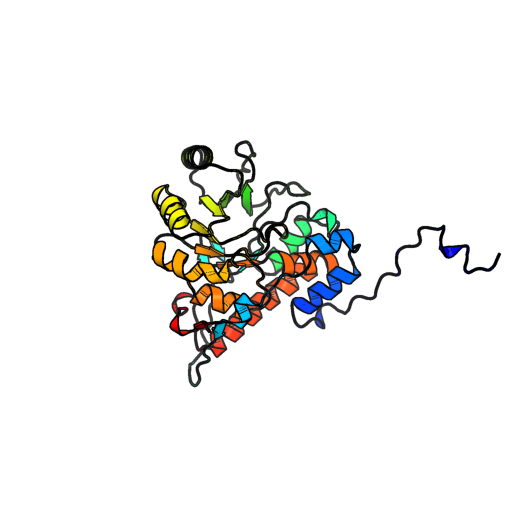1 1.00 94.12 90 PRO A O 1
ATOM 694 N N . THR A 1 91 ? 9.707 3.295 1.208 1.00 92.44 91 THR A N 1
ATOM 695 C CA . THR A 1 91 ? 10.998 2.658 0.944 1.00 92.44 91 THR A CA 1
ATOM 696 C C . THR A 1 91 ? 12.085 3.709 1.096 1.00 92.44 91 THR A C 1
ATOM 698 O O . THR A 1 91 ? 11.997 4.770 0.480 1.00 92.44 91 THR A O 1
ATOM 701 N N . ALA A 1 92 ? 13.072 3.427 1.944 1.00 89.81 92 ALA A N 1
ATOM 702 C CA . ALA A 1 92 ? 14.223 4.294 2.164 1.00 89.81 92 ALA A CA 1
ATOM 703 C C . ALA A 1 92 ? 15.254 4.160 1.035 1.00 89.81 92 ALA A C 1
ATOM 705 O O . ALA A 1 92 ? 15.297 3.141 0.345 1.00 89.81 92 ALA A O 1
ATOM 706 N N . LEU A 1 93 ? 16.146 5.146 0.942 1.00 91.06 93 LEU A N 1
ATOM 707 C CA . LEU A 1 93 ? 17.371 5.071 0.143 1.00 91.06 93 LEU A CA 1
ATOM 708 C C . LEU A 1 93 ? 17.141 4.732 -1.342 1.00 91.06 93 LEU A C 1
ATOM 710 O O . LEU A 1 93 ? 17.893 3.947 -1.927 1.00 91.06 93 LEU A O 1
ATOM 714 N N . GLN A 1 94 ? 16.120 5.321 -1.972 1.00 95.75 94 GLN A N 1
ATOM 715 C CA . GLN A 1 94 ? 15.741 4.957 -3.343 1.00 95.75 94 GLN A CA 1
ATOM 716 C C . GLN A 1 94 ? 16.810 5.307 -4.390 1.00 95.75 94 GLN A C 1
ATOM 718 O O . GLN A 1 94 ? 16.828 4.710 -5.467 1.00 95.75 94 GLN A O 1
ATOM 723 N N . GLY A 1 95 ? 17.761 6.186 -4.053 1.00 95.38 95 GLY A N 1
ATOM 724 C CA . GLY A 1 95 ? 18.941 6.468 -4.875 1.00 95.38 95 GLY A CA 1
ATOM 725 C C . GLY A 1 95 ? 19.832 5.252 -5.144 1.00 95.38 95 GLY A C 1
ATOM 726 O O . GLY A 1 95 ? 20.581 5.251 -6.117 1.00 95.38 95 GLY A O 1
ATOM 727 N N . ARG A 1 96 ? 19.723 4.189 -4.332 1.00 94.50 96 ARG A N 1
ATOM 728 C CA . ARG A 1 96 ? 20.383 2.896 -4.591 1.00 94.50 96 ARG A CA 1
ATOM 729 C C . ARG A 1 96 ? 19.819 2.191 -5.827 1.00 94.50 96 ARG A C 1
ATOM 731 O O . ARG A 1 96 ? 20.527 1.396 -6.437 1.00 94.50 96 ARG A O 1
ATOM 738 N N . PHE A 1 97 ? 18.556 2.454 -6.172 1.00 96.06 97 PHE A N 1
ATOM 739 C CA . PHE A 1 97 ? 17.836 1.763 -7.244 1.00 96.06 97 PHE A CA 1
ATOM 740 C C . PHE A 1 97 ? 17.722 2.601 -8.517 1.00 96.06 97 PHE A C 1
ATOM 742 O O . PHE A 1 97 ? 17.663 2.042 -9.607 1.00 96.06 97 PHE A O 1
ATOM 749 N N . HIS A 1 98 ? 17.684 3.930 -8.398 1.00 97.12 98 HIS A N 1
ATOM 750 C CA . HIS A 1 98 ? 17.604 4.831 -9.545 1.00 97.12 98 HIS A CA 1
ATOM 751 C C . HIS A 1 98 ? 18.149 6.227 -9.190 1.00 97.12 98 HIS A C 1
ATOM 753 O O . HIS A 1 98 ? 17.812 6.736 -8.120 1.00 97.12 98 HIS A O 1
ATOM 759 N N . PRO A 1 99 ? 18.903 6.912 -10.078 1.00 95.56 99 PRO A N 1
ATOM 760 C CA . PRO A 1 99 ? 19.478 8.235 -9.788 1.00 95.56 99 PRO A CA 1
ATOM 761 C C . PRO A 1 99 ? 18.451 9.311 -9.406 1.00 95.56 99 PRO A C 1
ATOM 763 O O . PRO A 1 99 ? 18.740 10.193 -8.606 1.00 95.56 99 PRO A O 1
ATOM 766 N N . GLY A 1 100 ? 17.237 9.229 -9.960 1.00 95.06 100 GLY A N 1
ATOM 767 C CA . GLY A 1 100 ? 16.127 10.133 -9.629 1.00 95.06 100 GLY A CA 1
ATOM 768 C C . GLY A 1 100 ? 15.481 9.900 -8.253 1.00 95.06 100 GLY A C 1
ATOM 769 O O . GLY A 1 100 ? 14.667 10.722 -7.841 1.00 95.06 100 GLY A O 1
ATOM 770 N N . ALA A 1 101 ? 15.828 8.806 -7.562 1.00 95.81 101 ALA A N 1
ATOM 771 C CA . ALA A 1 101 ? 15.417 8.476 -6.195 1.00 95.81 101 ALA A CA 1
ATOM 772 C C . ALA A 1 101 ? 13.919 8.734 -5.900 1.00 95.81 101 ALA A C 1
ATOM 774 O O . ALA A 1 101 ? 13.056 8.448 -6.735 1.00 95.81 101 ALA A O 1
ATOM 775 N N . GLU A 1 102 ? 13.600 9.276 -4.720 1.00 94.44 102 GLU A N 1
ATOM 776 C CA . GLU A 1 102 ? 12.229 9.576 -4.303 1.00 94.44 102 GLU A CA 1
ATOM 777 C C . GLU A 1 102 ? 11.538 10.603 -5.216 1.00 94.44 102 GLU A C 1
ATOM 779 O O . GLU A 1 102 ? 10.319 10.550 -5.356 1.00 94.44 102 GLU A O 1
ATOM 784 N N . LYS A 1 103 ? 12.277 11.499 -5.888 1.00 95.12 103 LYS A N 1
ATOM 785 C CA . LYS A 1 103 ? 11.686 12.482 -6.813 1.00 95.12 103 LYS A CA 1
ATOM 786 C C . LYS A 1 103 ? 11.052 11.788 -8.013 1.00 95.12 103 LYS A C 1
ATOM 788 O O . LYS A 1 103 ? 9.889 12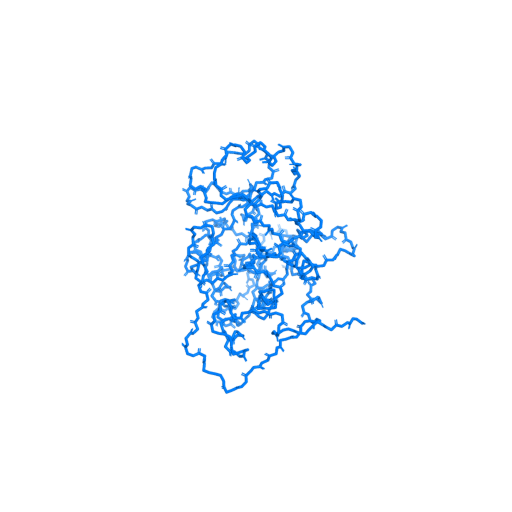.034 -8.305 1.00 95.12 103 LYS A O 1
ATOM 793 N N . ALA A 1 104 ? 11.770 10.865 -8.652 1.00 97.06 104 ALA A N 1
ATOM 794 C CA . ALA A 1 104 ? 11.222 10.088 -9.763 1.00 97.06 104 ALA A CA 1
ATOM 795 C C . ALA A 1 104 ? 10.055 9.184 -9.316 1.00 97.06 104 ALA A C 1
ATOM 797 O O . ALA A 1 104 ? 9.083 9.018 -10.053 1.00 97.06 104 ALA A O 1
ATOM 798 N N . MET A 1 105 ? 10.116 8.634 -8.096 1.00 97.81 105 MET A N 1
ATOM 799 C CA . MET A 1 105 ? 8.996 7.893 -7.501 1.00 97.81 105 MET A CA 1
ATOM 800 C C . MET A 1 105 ? 7.750 8.768 -7.363 1.00 97.81 105 MET A C 1
ATOM 802 O O . MET A 1 105 ? 6.661 8.375 -7.771 1.00 97.81 105 MET A O 1
ATOM 806 N N . ILE A 1 106 ? 7.915 9.966 -6.813 1.00 95.75 106 ILE A N 1
ATOM 807 C CA . ILE A 1 106 ? 6.843 10.940 -6.639 1.00 95.75 106 ILE A CA 1
ATOM 808 C C . ILE A 1 106 ? 6.274 11.395 -7.983 1.00 95.75 106 ILE A C 1
ATOM 810 O O . ILE A 1 106 ? 5.056 11.474 -8.121 1.00 95.75 106 ILE A O 1
ATOM 814 N N . GLU A 1 107 ? 7.128 11.700 -8.961 1.00 97.00 107 GLU A N 1
ATOM 815 C CA . GLU A 1 107 ? 6.713 12.125 -10.300 1.00 97.00 107 GLU A CA 1
ATOM 816 C C . GLU A 1 107 ? 5.830 11.057 -10.956 1.00 97.00 107 GLU A C 1
ATOM 818 O O . GLU A 1 107 ? 4.714 11.353 -11.384 1.00 97.00 107 GLU A O 1
ATOM 823 N N . GLY A 1 108 ? 6.277 9.797 -10.950 1.00 98.19 108 GLY A N 1
ATOM 824 C CA . GLY A 1 108 ? 5.503 8.687 -11.504 1.00 98.19 108 GLY A CA 1
ATOM 825 C C . GLY A 1 108 ? 4.212 8.402 -10.736 1.00 98.19 108 GLY A C 1
ATOM 826 O O . GLY A 1 108 ? 3.168 8.153 -11.337 1.00 98.19 108 GLY A O 1
ATOM 827 N N . ALA A 1 109 ? 4.249 8.484 -9.406 1.00 97.44 109 ALA A N 1
ATOM 828 C CA . ALA A 1 109 ? 3.062 8.314 -8.576 1.00 97.44 109 ALA A CA 1
ATOM 829 C C . ALA A 1 109 ? 2.029 9.422 -8.814 1.00 97.44 109 ALA A C 1
ATOM 831 O O . ALA A 1 109 ? 0.836 9.138 -8.904 1.00 97.44 109 ALA A O 1
ATOM 832 N N . SER A 1 110 ? 2.488 10.667 -8.963 1.00 96.25 110 SER A N 1
ATOM 833 C CA . SER A 1 110 ? 1.637 11.825 -9.248 1.00 96.25 110 SER A CA 1
ATOM 834 C C . SER A 1 110 ? 0.978 11.693 -10.619 1.00 96.25 110 SER A C 1
ATOM 836 O O . SER A 1 110 ? -0.224 11.917 -10.730 1.00 96.25 110 SER A O 1
ATOM 838 N N . ALA A 1 111 ? 1.726 11.247 -11.636 1.00 98.06 111 ALA A N 1
ATOM 839 C CA . ALA A 1 111 ? 1.178 10.957 -12.961 1.00 98.06 111 ALA A CA 1
ATOM 840 C C . ALA A 1 111 ? 0.075 9.880 -12.915 1.00 98.06 111 ALA A C 1
ATOM 842 O O . ALA A 1 111 ? -0.926 9.997 -13.613 1.00 98.06 111 ALA A O 1
ATOM 843 N N . ALA A 1 112 ? 0.206 8.894 -12.020 1.00 97.75 112 ALA A N 1
ATOM 844 C CA . ALA A 1 112 ? -0.797 7.857 -11.774 1.00 97.75 112 ALA A CA 1
ATOM 845 C C . ALA A 1 112 ? -1.830 8.209 -10.676 1.00 97.75 112 ALA A C 1
ATOM 847 O O . ALA A 1 112 ? -2.483 7.306 -10.147 1.00 97.75 112 ALA A O 1
ATOM 848 N N . ASN A 1 113 ? -1.958 9.478 -10.260 1.00 96.44 113 ASN A N 1
ATOM 849 C CA . ASN A 1 113 ? -2.870 9.927 -9.189 1.00 96.44 113 ASN A CA 1
ATOM 850 C C . ASN A 1 113 ? -2.793 9.094 -7.890 1.00 96.44 113 ASN A C 1
ATOM 852 O O . ASN A 1 113 ? -3.803 8.794 -7.246 1.00 96.44 113 ASN A O 1
ATOM 856 N N . THR A 1 114 ? -1.582 8.693 -7.504 1.00 96.50 114 THR A N 1
ATOM 857 C CA . THR A 1 114 ? -1.318 7.809 -6.367 1.00 96.50 114 THR A CA 1
ATOM 858 C C . THR A 1 114 ? -0.536 8.539 -5.279 1.00 96.50 114 THR A C 1
ATOM 860 O O . THR A 1 114 ? 0.500 9.146 -5.535 1.00 96.50 114 THR A O 1
ATOM 863 N N . ALA A 1 115 ? -0.996 8.429 -4.031 1.00 94.81 115 ALA A N 1
ATOM 864 C CA . ALA A 1 115 ? -0.279 8.968 -2.879 1.00 94.81 115 ALA A CA 1
ATOM 865 C C . ALA A 1 115 ? 0.959 8.123 -2.527 1.00 94.81 115 ALA A C 1
ATOM 867 O O . ALA A 1 115 ? 0.921 6.889 -2.563 1.00 94.81 115 ALA A O 1
ATOM 868 N N . VAL A 1 116 ? 2.038 8.794 -2.120 1.00 95.25 116 VAL A N 1
ATOM 869 C CA . VAL A 1 116 ? 3.299 8.167 -1.695 1.00 95.25 116 VAL A CA 1
ATOM 870 C C . VAL A 1 116 ? 3.510 8.377 -0.202 1.00 95.25 116 VAL A C 1
ATOM 872 O O . VAL A 1 116 ? 3.377 9.492 0.308 1.00 95.25 116 VAL A O 1
ATOM 875 N N . VAL A 1 117 ? 3.877 7.302 0.495 1.00 95.88 117 VAL A N 1
ATOM 876 C CA . VAL A 1 117 ? 4.444 7.387 1.839 1.00 95.88 117 VAL A CA 1
ATOM 877 C C . VAL A 1 117 ? 5.957 7.534 1.720 1.00 95.88 117 VAL A C 1
ATOM 879 O O . VAL A 1 117 ? 6.637 6.652 1.200 1.00 95.88 117 VAL A O 1
ATOM 882 N N . ILE A 1 118 ? 6.492 8.642 2.217 1.00 93.44 118 ILE A N 1
ATOM 883 C CA . ILE A 1 118 ? 7.928 8.913 2.247 1.00 93.44 118 ILE A CA 1
ATOM 884 C C . ILE A 1 118 ? 8.520 8.285 3.504 1.00 93.44 118 ILE A C 1
ATOM 886 O O . ILE A 1 118 ? 7.966 8.403 4.597 1.00 93.44 118 ILE A O 1
ATOM 890 N N . SER A 1 119 ? 9.633 7.579 3.328 1.00 91.56 119 SER A N 1
ATOM 891 C CA . SER A 1 119 ? 10.371 6.961 4.427 1.00 91.56 119 SER A CA 1
ATOM 892 C C . SER A 1 119 ? 11.021 8.013 5.330 1.00 91.56 119 SER A C 1
ATOM 894 O O . SER A 1 119 ? 11.305 9.123 4.888 1.00 91.56 119 SER A O 1
ATOM 896 N N . ALA A 1 120 ? 11.337 7.631 6.565 1.00 84.62 120 ALA A N 1
ATOM 897 C CA . ALA A 1 120 ? 12.094 8.457 7.498 1.00 84.62 120 ALA A CA 1
ATOM 898 C C . ALA A 1 120 ? 13.504 8.798 6.981 1.00 84.62 120 ALA A C 1
ATOM 900 O O . ALA A 1 120 ? 14.066 9.827 7.338 1.00 84.62 120 ALA A O 1
ATOM 901 N N . ASN A 1 121 ? 14.083 7.963 6.123 1.00 84.00 121 ASN A N 1
ATOM 902 C CA . ASN A 1 121 ? 15.431 8.173 5.603 1.00 84.00 121 ASN A CA 1
ATOM 903 C C . ASN A 1 121 ? 15.422 8.232 4.063 1.00 84.00 121 ASN A C 1
ATOM 905 O O . ASN A 1 121 ? 15.841 7.267 3.406 1.00 84.00 121 ASN A O 1
ATOM 909 N N . PRO A 1 122 ? 14.862 9.304 3.466 1.00 83.38 122 PRO A N 1
ATOM 910 C CA . PRO A 1 122 ? 14.851 9.465 2.018 1.00 83.38 122 PRO A CA 1
ATOM 911 C C . PRO A 1 122 ? 16.258 9.818 1.513 1.00 83.38 122 PRO A C 1
ATOM 913 O O . PRO A 1 122 ? 17.056 10.411 2.237 1.00 83.38 122 PRO A O 1
ATOM 916 N N . THR A 1 123 ? 16.581 9.477 0.263 1.00 85.56 123 THR A N 1
ATOM 917 C CA . THR A 1 123 ? 17.852 9.901 -0.350 1.00 85.56 123 THR A CA 1
ATOM 918 C C . THR A 1 123 ? 17.909 11.413 -0.564 1.00 85.56 123 THR A C 1
ATOM 920 O O . THR A 1 123 ? 18.983 12.002 -0.461 1.00 85.56 123 THR A O 1
ATOM 923 N N . ILE A 1 124 ? 16.770 12.040 -0.860 1.00 82.94 124 ILE A N 1
ATOM 924 C CA . ILE A 1 124 ? 16.675 13.479 -1.124 1.00 82.94 124 ILE A CA 1
ATOM 925 C C . ILE A 1 124 ? 15.678 14.167 -0.174 1.00 82.94 124 ILE A C 1
ATOM 927 O O . ILE A 1 124 ? 14.710 13.534 0.259 1.00 82.94 124 ILE A O 1
ATOM 931 N N . PRO A 1 125 ? 15.864 15.464 0.139 1.00 82.06 125 PRO A N 1
ATOM 932 C CA . PRO A 1 125 ? 14.850 16.247 0.837 1.00 82.06 125 PRO A CA 1
ATOM 933 C C . PRO A 1 125 ? 13.542 16.290 0.041 1.00 82.06 125 PRO A C 1
ATOM 935 O O . PRO A 1 125 ? 13.565 16.468 -1.175 1.00 82.06 125 PRO A O 1
ATOM 938 N N . ILE A 1 126 ? 12.411 16.162 0.737 1.00 77.44 126 ILE A N 1
ATOM 939 C CA . ILE A 1 126 ? 11.070 16.249 0.147 1.00 77.44 126 ILE A CA 1
ATOM 940 C C . ILE A 1 126 ? 10.385 17.505 0.685 1.00 77.44 126 ILE A C 1
ATOM 942 O O . ILE A 1 126 ? 10.148 17.620 1.886 1.00 77.44 126 ILE A O 1
ATOM 946 N N . ASP A 1 127 ? 10.071 18.445 -0.202 1.00 77.38 127 ASP A N 1
ATOM 947 C CA . ASP A 1 127 ? 9.486 19.757 0.109 1.00 77.38 127 ASP A CA 1
ATOM 948 C C . ASP A 1 127 ? 7.975 19.843 -0.176 1.00 77.38 127 ASP A C 1
ATOM 950 O O . ASP A 1 127 ? 7.333 20.860 0.083 1.00 77.38 127 ASP A O 1
ATOM 954 N N . GLN A 1 128 ? 7.375 18.751 -0.643 1.00 79.81 128 GLN A N 1
ATOM 955 C CA . GLN A 1 128 ? 5.963 18.678 -1.006 1.00 79.81 128 GLN A CA 1
ATOM 956 C C . GLN A 1 128 ? 5.088 17.983 0.050 1.00 79.81 128 GLN A C 1
ATOM 958 O O . GLN A 1 128 ? 5.596 17.273 0.925 1.00 79.81 128 GLN A O 1
ATOM 963 N N . PRO A 1 129 ? 3.753 18.152 -0.015 1.00 83.81 129 PRO A N 1
ATOM 964 C CA . PRO A 1 129 ? 2.825 17.415 0.832 1.00 83.81 129 PRO A CA 1
ATOM 965 C C . PRO A 1 129 ? 2.931 15.900 0.666 1.00 83.81 129 PRO A C 1
ATOM 967 O O . PRO A 1 129 ? 2.829 15.384 -0.446 1.00 83.81 129 PRO A O 1
ATOM 970 N N . ALA A 1 130 ? 3.093 15.184 1.779 1.00 88.62 130 ALA A N 1
ATOM 971 C CA . ALA A 1 130 ? 3.249 13.734 1.769 1.00 88.62 130 ALA A CA 1
ATOM 972 C C . ALA A 1 130 ? 2.764 13.073 3.066 1.00 88.62 130 ALA A C 1
ATOM 974 O O . ALA A 1 130 ? 2.605 13.714 4.112 1.00 88.62 130 ALA A O 1
ATOM 975 N N . TRP A 1 131 ? 2.552 11.762 2.989 1.00 95.06 131 TRP A N 1
ATOM 976 C CA . TRP A 1 131 ? 2.473 10.901 4.164 1.00 95.06 131 TRP A CA 1
ATOM 977 C C . TRP A 1 131 ? 3.899 10.543 4.571 1.00 95.06 131 TRP A C 1
ATOM 979 O O . TRP A 1 131 ? 4.716 10.230 3.709 1.00 95.06 131 TRP A O 1
ATOM 989 N N . LEU A 1 132 ? 4.205 10.582 5.863 1.00 93.81 132 LEU A N 1
ATOM 990 C CA . LEU A 1 132 ? 5.562 10.392 6.365 1.00 93.81 132 LEU A CA 1
ATOM 991 C C . LEU A 1 132 ? 5.628 9.204 7.306 1.00 93.81 132 LEU A C 1
ATOM 993 O O . LEU A 1 132 ? 4.883 9.138 8.282 1.00 93.81 132 LEU A O 1
ATOM 997 N N . GLN A 1 133 ? 6.549 8.291 7.036 1.00 93.44 133 GLN A N 1
ATOM 998 C CA . GLN A 1 133 ? 6.962 7.280 7.992 1.00 93.44 133 GLN A CA 1
ATOM 999 C C . GLN A 1 133 ? 8.044 7.859 8.906 1.00 93.44 133 GLN A C 1
ATOM 1001 O O . GLN A 1 133 ? 8.979 8.483 8.416 1.00 93.44 133 GLN A O 1
ATOM 1006 N N . LEU A 1 134 ? 7.931 7.624 10.213 1.00 90.75 134 LEU A N 1
ATOM 1007 C CA . LEU A 1 134 ? 8.912 8.030 11.218 1.00 90.75 134 LEU A CA 1
ATOM 1008 C C . LEU A 1 134 ? 9.504 6.786 11.889 1.00 90.75 134 LEU A C 1
ATOM 1010 O O . LEU A 1 134 ? 8.751 5.929 12.356 1.00 90.75 134 LEU A O 1
ATOM 1014 N N . ASP A 1 135 ? 10.835 6.713 11.958 1.00 83.25 135 ASP A N 1
ATOM 1015 C CA . ASP A 1 135 ? 11.610 5.666 12.651 1.00 83.25 135 ASP A CA 1
ATOM 1016 C C . ASP A 1 135 ? 12.375 6.199 13.890 1.00 83.25 135 ASP A C 1
ATOM 1018 O O . ASP A 1 135 ? 12.938 5.419 14.657 1.00 83.25 135 ASP A O 1
ATOM 1022 N N . ALA A 1 136 ? 12.296 7.513 14.155 1.00 71.81 136 ALA A N 1
ATOM 1023 C CA . ALA A 1 136 ? 12.839 8.156 15.348 1.00 71.81 136 ALA A CA 1
ATOM 1024 C C . ALA A 1 136 ? 11.951 9.298 15.882 1.00 71.81 136 ALA A C 1
ATOM 1026 O O . ALA A 1 136 ? 11.410 10.111 15.135 1.00 71.81 136 ALA A O 1
ATOM 1027 N N . VAL A 1 137 ? 11.861 9.420 17.213 1.00 62.06 137 VAL A N 1
ATOM 1028 C CA . VAL A 1 137 ? 11.025 10.430 17.905 1.00 62.06 137 VAL A CA 1
ATOM 1029 C C . VAL A 1 137 ? 11.463 11.872 17.624 1.00 62.06 137 VAL A C 1
ATOM 1031 O O . VAL A 1 137 ? 10.648 12.787 17.673 1.00 62.06 137 VAL A O 1
ATOM 1034 N N . LYS A 1 138 ? 12.757 12.091 17.361 1.00 62.62 138 LYS A N 1
ATOM 1035 C CA . LYS A 1 138 ? 13.350 13.425 17.155 1.00 62.62 138 LYS A CA 1
ATOM 1036 C C . LYS A 1 138 ? 13.400 13.854 15.686 1.00 62.62 138 LYS A C 1
ATOM 1038 O O . LYS A 1 138 ? 14.115 14.793 15.349 1.00 62.62 138 LYS A O 1
ATOM 1043 N N . GLN A 1 139 ? 12.676 13.167 14.813 1.00 70.31 139 GLN A N 1
ATOM 1044 C CA . GLN A 1 139 ? 12.638 13.525 13.408 1.00 70.31 139 GLN A CA 1
ATOM 1045 C C . GLN A 1 139 ? 11.856 14.826 13.193 1.00 70.31 139 GLN A C 1
ATOM 1047 O O . GLN A 1 139 ? 10.776 15.019 13.750 1.00 70.31 139 GLN A O 1
ATOM 1052 N N . VAL A 1 140 ? 12.414 15.728 12.384 1.00 74.88 140 VAL A N 1
ATOM 1053 C CA . VAL A 1 140 ? 11.747 16.979 12.013 1.00 74.88 140 VAL A CA 1
ATOM 1054 C C . VAL A 1 140 ? 10.544 16.642 11.138 1.00 74.88 140 VAL A C 1
ATOM 1056 O O . VAL A 1 140 ? 10.697 16.072 10.061 1.00 74.88 140 VAL A O 1
ATOM 1059 N N . ILE A 1 141 ? 9.349 16.999 11.607 1.00 83.94 141 ILE A N 1
ATOM 1060 C CA . ILE A 1 141 ? 8.115 16.855 10.837 1.00 83.94 141 ILE A CA 1
ATOM 1061 C C . ILE A 1 141 ? 7.963 18.118 9.980 1.00 83.94 141 ILE A C 1
ATOM 1063 O O . ILE A 1 141 ? 7.768 19.199 10.545 1.00 83.94 141 ILE A O 1
ATOM 1067 N N . PRO A 1 142 ? 8.062 18.031 8.643 1.00 83.31 142 PRO A N 1
ATOM 1068 C CA . PRO A 1 142 ? 7.882 19.187 7.784 1.00 83.31 142 PRO A CA 1
ATOM 1069 C C . PRO A 1 142 ? 6.430 19.691 7.867 1.00 83.31 142 PRO A C 1
ATOM 1071 O O . PRO A 1 142 ? 5.503 18.880 7.964 1.00 83.31 142 PRO A O 1
ATOM 1074 N N . PRO A 1 143 ? 6.188 21.011 7.762 1.00 85.44 143 PRO A N 1
ATOM 1075 C CA . PRO A 1 143 ? 4.834 21.576 7.780 1.00 85.44 143 PRO A CA 1
ATOM 1076 C C . PRO A 1 143 ? 3.909 21.036 6.679 1.00 85.44 143 PRO A C 1
ATOM 1078 O O . PRO A 1 143 ? 2.688 21.100 6.803 1.00 85.44 143 PRO A O 1
ATOM 1081 N N . SER A 1 144 ? 4.480 20.502 5.595 1.00 87.38 144 SER A N 1
ATOM 1082 C CA . SER A 1 144 ? 3.749 19.897 4.481 1.00 87.38 144 SER A CA 1
ATOM 1083 C C . SER A 1 144 ? 3.180 18.504 4.802 1.00 87.38 144 SER A C 1
ATOM 1085 O O . SER A 1 144 ? 2.329 18.017 4.052 1.00 87.38 144 SER A O 1
ATOM 1087 N N . ALA A 1 145 ? 3.599 17.868 5.904 1.00 90.88 145 ALA A N 1
ATOM 1088 C CA . ALA A 1 145 ? 3.157 16.533 6.299 1.00 90.88 145 ALA A CA 1
ATOM 1089 C C . ALA A 1 145 ? 1.628 16.449 6.441 1.00 90.88 145 ALA A C 1
ATOM 1091 O O . ALA A 1 145 ? 0.995 17.291 7.079 1.00 90.88 145 ALA A O 1
ATOM 1092 N N . LYS A 1 146 ? 1.029 15.405 5.860 1.00 94.12 146 LYS A N 1
ATOM 1093 C CA . LYS A 1 146 ? -0.427 15.178 5.895 1.00 94.12 146 LYS A CA 1
ATOM 1094 C C . LYS A 1 146 ? -0.841 14.046 6.822 1.00 94.12 146 LYS A C 1
ATOM 1096 O O . LYS A 1 146 ? -1.901 14.124 7.429 1.00 94.12 146 LYS A O 1
ATOM 1101 N N . VAL A 1 147 ? -0.012 13.013 6.931 1.00 96.31 147 VAL A N 1
ATOM 1102 C CA . VAL A 1 147 ? -0.231 11.832 7.775 1.00 96.31 147 VAL A CA 1
ATOM 1103 C C . VAL A 1 147 ? 1.118 11.393 8.325 1.00 96.31 147 VAL A C 1
ATOM 1105 O O . VAL A 1 147 ? 2.112 11.426 7.600 1.00 96.31 147 VAL A O 1
ATOM 1108 N N . LEU A 1 148 ? 1.151 10.975 9.586 1.00 95.38 148 LEU A N 1
ATOM 1109 C CA . LEU A 1 148 ? 2.332 10.418 10.235 1.00 95.38 148 LEU A CA 1
ATOM 1110 C C . LEU A 1 148 ? 2.123 8.922 10.468 1.00 95.38 148 LEU A C 1
ATOM 1112 O O . LEU A 1 148 ? 1.071 8.502 10.944 1.00 95.38 148 LEU A O 1
ATOM 1116 N N . ILE A 1 149 ? 3.128 8.118 10.148 1.00 95.50 149 ILE A N 1
ATOM 1117 C CA . ILE A 1 149 ? 3.115 6.665 10.301 1.00 95.50 149 ILE A CA 1
ATOM 1118 C C . ILE A 1 149 ? 4.299 6.278 11.181 1.00 95.50 149 ILE A C 1
ATOM 1120 O O . ILE A 1 149 ? 5.448 6.379 10.760 1.00 95.50 149 ILE A O 1
ATOM 1124 N N . LEU A 1 150 ? 4.032 5.801 12.392 1.00 93.81 150 LEU A N 1
ATOM 1125 C CA . LEU A 1 150 ? 5.075 5.276 13.268 1.00 93.81 150 LEU A CA 1
ATOM 1126 C C . LEU A 1 150 ? 5.398 3.830 12.910 1.00 93.81 150 LEU A C 1
ATOM 1128 O O . LEU A 1 150 ? 4.498 3.010 12.720 1.00 93.81 150 LEU A O 1
ATOM 1132 N N . THR A 1 151 ? 6.687 3.519 12.844 1.00 89.50 151 THR A N 1
ATOM 1133 C CA . THR A 1 151 ? 7.220 2.165 12.654 1.00 89.50 151 THR A CA 1
ATOM 1134 C C . THR A 1 151 ? 8.192 1.837 13.775 1.00 89.50 151 THR A C 1
ATOM 1136 O O . THR A 1 151 ? 8.758 2.747 14.354 1.00 89.50 151 THR A O 1
ATOM 1139 N N . ALA A 1 152 ? 8.428 0.562 14.082 1.00 76.81 152 ALA A N 1
ATOM 1140 C CA . ALA A 1 152 ? 9.435 0.185 15.077 1.00 76.81 152 ALA A CA 1
ATOM 1141 C C . ALA A 1 152 ? 10.840 0.745 14.726 1.00 76.81 152 ALA A C 1
ATOM 1143 O O . ALA A 1 152 ? 11.157 0.811 13.534 1.00 76.81 152 ALA A O 1
ATOM 1144 N N . PRO A 1 153 ? 11.687 1.090 15.723 1.00 73.00 153 PRO A N 1
ATOM 1145 C CA . PRO A 1 153 ? 11.494 0.895 17.163 1.00 73.00 153 PRO A CA 1
ATOM 1146 C C . PRO A 1 153 ? 10.874 2.129 17.851 1.00 73.00 153 PRO A C 1
ATOM 1148 O O . PRO A 1 153 ? 11.573 3.063 18.229 1.00 73.00 153 PRO A O 1
ATOM 1151 N N . PHE A 1 154 ? 9.558 2.111 18.072 1.00 79.75 154 PHE A N 1
ATOM 1152 C CA . PHE A 1 154 ? 8.853 3.066 18.933 1.00 79.75 154 PHE A CA 1
ATOM 1153 C C . PHE A 1 154 ? 8.100 2.300 20.013 1.00 79.75 154 PHE A C 1
ATOM 1155 O O . PHE A 1 154 ? 7.558 1.224 19.753 1.00 79.75 154 PHE A O 1
ATOM 1162 N N . ASP A 1 155 ? 8.032 2.882 21.206 1.00 87.94 155 ASP A N 1
ATOM 1163 C CA . ASP A 1 155 ? 7.161 2.419 22.281 1.00 87.94 155 ASP A CA 1
ATOM 1164 C C . ASP A 1 155 ? 5.918 3.317 22.438 1.00 87.94 155 ASP A C 1
ATOM 1166 O O . ASP A 1 155 ? 5.748 4.349 21.777 1.00 87.94 155 ASP A O 1
ATOM 1170 N N . TRP A 1 156 ? 5.030 2.931 23.354 1.00 91.88 156 TRP A N 1
ATOM 1171 C CA . TRP A 1 156 ? 3.823 3.702 23.655 1.00 91.88 156 TRP A CA 1
ATOM 1172 C C . TRP A 1 156 ? 4.119 5.082 24.248 1.00 91.88 156 TRP A C 1
ATOM 1174 O O . TRP A 1 156 ? 3.363 6.018 24.003 1.00 91.88 156 TRP A O 1
ATOM 1184 N N . ALA A 1 157 ? 5.226 5.250 24.979 1.00 90.38 157 ALA A N 1
ATOM 1185 C CA . ALA A 1 157 ? 5.597 6.555 25.519 1.00 90.38 157 ALA A CA 1
ATOM 1186 C C . ALA A 1 157 ? 5.963 7.532 24.392 1.00 90.38 157 ALA A C 1
ATOM 1188 O O . ALA A 1 157 ? 5.656 8.724 24.466 1.00 90.38 157 ALA A O 1
ATOM 1189 N N . ASN A 1 158 ? 6.600 7.039 23.330 1.00 87.62 158 ASN A N 1
ATOM 1190 C CA . ASN A 1 158 ? 6.886 7.818 22.136 1.00 87.62 158 ASN A CA 1
ATOM 1191 C C . ASN A 1 158 ? 5.607 8.168 21.365 1.00 87.62 158 ASN A C 1
ATOM 1193 O O . ASN A 1 158 ? 5.436 9.330 20.989 1.00 87.62 158 ASN A O 1
ATOM 1197 N N . PHE A 1 159 ? 4.698 7.202 21.189 1.00 92.00 159 PHE A N 1
ATOM 1198 C CA . PHE A 1 159 ? 3.390 7.441 20.573 1.00 92.00 159 PHE A CA 1
ATOM 1199 C C . PHE A 1 159 ? 2.612 8.534 21.322 1.00 92.00 159 PHE A C 1
ATOM 1201 O O . PHE A 1 159 ? 2.196 9.519 20.713 1.00 92.00 159 PHE A O 1
ATOM 1208 N N . ASP A 1 160 ? 2.489 8.419 22.648 1.00 91.94 160 ASP A N 1
ATOM 1209 C CA . ASP A 1 160 ? 1.730 9.359 23.480 1.00 91.94 160 ASP A CA 1
ATOM 1210 C C . ASP A 1 160 ? 2.313 10.782 23.416 1.00 91.94 160 ASP A C 1
ATOM 1212 O O . ASP A 1 160 ? 1.573 11.770 23.379 1.00 91.94 160 ASP A O 1
ATOM 1216 N N . ARG A 1 161 ? 3.648 10.913 23.377 1.00 89.94 161 ARG A N 1
ATOM 1217 C CA . ARG A 1 161 ? 4.323 12.211 23.204 1.00 89.94 161 ARG A CA 1
ATOM 1218 C C . ARG A 1 161 ? 4.006 12.830 21.850 1.00 89.94 161 ARG A C 1
ATOM 1220 O O . ARG A 1 161 ? 3.619 13.997 21.802 1.00 89.94 161 ARG A O 1
ATOM 1227 N N . LEU A 1 162 ? 4.139 12.064 20.767 1.00 90.44 162 LEU A N 1
ATOM 1228 C CA . LEU A 1 162 ? 3.856 12.573 19.429 1.00 90.44 162 LEU A CA 1
ATOM 1229 C C . LEU A 1 162 ? 2.377 12.932 19.280 1.00 90.44 162 LEU A C 1
ATOM 1231 O O . LEU A 1 162 ? 2.054 14.003 18.771 1.00 90.44 162 LEU A O 1
ATOM 1235 N N . ARG A 1 163 ? 1.476 12.094 19.802 1.00 92.06 163 ARG A N 1
ATOM 1236 C CA . ARG A 1 163 ? 0.036 12.349 19.777 1.00 92.06 163 ARG A CA 1
ATOM 1237 C C . ARG A 1 163 ? -0.335 13.652 20.486 1.00 92.06 163 ARG A C 1
ATOM 1239 O O . ARG A 1 163 ? -1.219 14.354 19.999 1.00 92.06 163 ARG A O 1
ATOM 1246 N N . LYS A 1 164 ? 0.338 13.998 21.591 1.00 92.62 164 LYS A N 1
ATOM 1247 C CA . LYS A 1 164 ? 0.171 15.291 22.285 1.00 92.62 164 LYS A CA 1
ATOM 1248 C C . LYS A 1 164 ? 0.721 16.474 21.483 1.00 92.62 164 LYS A C 1
ATOM 1250 O O . LYS A 1 164 ? 0.167 17.564 21.576 1.00 92.62 164 LYS A O 1
ATOM 1255 N N . ALA A 1 165 ? 1.786 16.265 20.711 1.00 90.69 165 ALA A N 1
ATOM 1256 C CA . ALA A 1 165 ? 2.481 17.315 19.967 1.00 90.69 165 ALA A CA 1
ATOM 1257 C C . ALA A 1 165 ? 1.855 17.649 18.599 1.00 90.69 165 ALA A C 1
ATOM 1259 O O . ALA A 1 165 ? 2.168 18.689 18.029 1.00 90.69 165 ALA A O 1
ATOM 1260 N N . THR A 1 166 ? 0.983 16.794 18.053 1.00 90.94 166 THR A N 1
ATOM 1261 C CA . THR A 1 166 ? 0.382 16.999 16.725 1.00 90.94 166 THR A CA 1
ATOM 1262 C C . THR A 1 166 ? -1.111 16.698 16.701 1.00 90.94 166 THR A C 1
ATOM 1264 O O . THR A 1 166 ? -1.619 15.919 17.506 1.00 90.94 166 THR A O 1
ATOM 1267 N N . LYS A 1 167 ? -1.826 17.277 15.733 1.00 93.31 167 LYS A N 1
ATOM 1268 C CA . LYS A 1 167 ? -3.212 16.926 15.373 1.00 93.31 167 LYS A CA 1
ATOM 1269 C C . LYS A 1 167 ? -3.312 16.194 14.035 1.00 93.31 167 LYS A C 1
ATOM 1271 O O . LYS A 1 167 ? -4.409 15.822 13.638 1.00 93.31 167 LYS A O 1
ATOM 1276 N N . LEU A 1 168 ? -2.183 15.970 13.357 1.00 95.94 168 LEU A N 1
ATOM 1277 C CA . LEU A 1 168 ? -2.161 15.186 12.126 1.00 95.94 168 LEU A CA 1
ATOM 1278 C C . LEU A 1 168 ? -2.637 13.749 12.396 1.00 95.94 168 LEU A C 1
ATOM 1280 O O . LEU A 1 168 ? -2.367 13.228 13.485 1.00 95.94 168 LEU A O 1
ATOM 1284 N N . PRO A 1 169 ? -3.292 13.103 11.418 1.00 97.94 169 PRO A N 1
ATOM 1285 C CA . PRO A 1 169 ? -3.561 11.673 11.452 1.00 97.94 169 PRO A CA 1
ATOM 1286 C C . PRO A 1 169 ? -2.290 10.885 11.789 1.00 97.94 169 PRO A C 1
ATOM 1288 O O . PRO A 1 169 ? -1.258 11.064 11.136 1.00 97.94 169 PRO A O 1
ATOM 1291 N N . LEU A 1 170 ? -2.362 10.048 12.822 1.00 97.12 170 LEU A N 1
ATOM 1292 C CA . LEU A 1 170 ? -1.244 9.281 13.360 1.00 97.12 170 LEU A CA 1
ATOM 1293 C C . LEU A 1 170 ? -1.561 7.787 13.312 1.00 97.12 170 LEU A C 1
ATOM 1295 O O . LEU A 1 170 ? -2.440 7.298 14.023 1.00 97.12 170 LEU A O 1
ATOM 1299 N N . LEU A 1 171 ? -0.825 7.068 12.471 1.00 97.81 171 LEU A N 1
ATOM 1300 C CA . LEU A 1 171 ? -0.984 5.638 12.245 1.00 97.81 171 LEU A CA 1
ATOM 1301 C C . LEU A 1 171 ? 0.155 4.854 12.886 1.00 97.81 171 LEU A C 1
ATOM 1303 O O . LEU A 1 171 ? 1.279 5.342 13.001 1.00 97.81 171 LEU A O 1
ATOM 1307 N N . ILE A 1 172 ? -0.125 3.595 13.219 1.00 97.00 172 ILE A N 1
ATOM 1308 C CA . ILE A 1 172 ? 0.889 2.632 13.661 1.00 97.00 172 ILE A CA 1
ATOM 1309 C C . ILE A 1 172 ? 1.034 1.545 12.603 1.00 97.00 172 ILE A C 1
ATOM 1311 O O . ILE A 1 172 ? 0.073 0.845 12.281 1.00 97.00 172 ILE A O 1
ATOM 1315 N N . LYS A 1 173 ? 2.242 1.394 12.063 1.00 96.31 173 LYS A N 1
ATOM 1316 C CA . LYS A 1 173 ? 2.605 0.320 11.139 1.00 96.31 173 LYS A CA 1
ATOM 1317 C C . LYS A 1 173 ? 3.270 -0.819 11.897 1.00 96.31 173 LYS A C 1
ATOM 1319 O O . LYS A 1 173 ? 3.962 -0.595 12.884 1.00 96.31 173 LYS A O 1
ATOM 1324 N N . GLY A 1 174 ? 3.063 -2.045 11.423 1.00 94.56 174 GLY A N 1
ATOM 1325 C CA . GLY A 1 174 ? 3.669 -3.241 12.016 1.00 94.56 174 GLY A CA 1
ATOM 1326 C C . GLY A 1 174 ? 2.726 -4.069 12.887 1.00 94.56 174 GLY A C 1
ATOM 1327 O O . GLY A 1 174 ? 3.189 -4.940 13.616 1.00 94.56 174 GLY A O 1
ATOM 1328 N N . ILE A 1 175 ? 1.421 -3.786 12.856 1.00 95.69 175 ILE A N 1
ATOM 1329 C CA . ILE A 1 175 ? 0.437 -4.504 13.670 1.00 95.69 175 ILE A CA 1
ATOM 1330 C C . ILE A 1 175 ? 0.203 -5.892 13.069 1.00 95.69 175 ILE A C 1
ATOM 1332 O O . ILE A 1 175 ? -0.232 -6.007 11.927 1.00 95.69 175 ILE A O 1
ATOM 1336 N N . MET A 1 176 ? 0.475 -6.945 13.840 1.00 96.00 176 MET A N 1
ATOM 1337 C CA . MET A 1 176 ? 0.303 -8.343 13.411 1.00 96.00 176 MET A CA 1
ATOM 1338 C C . MET A 1 176 ? -0.626 -9.149 14.330 1.00 96.00 176 MET A C 1
ATOM 1340 O O . MET A 1 176 ? -0.851 -10.332 14.078 1.00 96.00 176 MET A O 1
ATOM 1344 N N . SER A 1 177 ? -1.187 -8.529 15.376 1.00 96.50 177 SER A N 1
ATOM 1345 C CA . SER A 1 177 ? -2.110 -9.177 16.310 1.00 96.50 177 SER A CA 1
ATOM 1346 C C . SER A 1 177 ? -3.365 -8.326 16.570 1.00 96.50 177 SER A C 1
ATOM 1348 O O . SER A 1 177 ? -3.276 -7.094 16.597 1.00 96.50 177 SER A O 1
ATOM 1350 N N . PRO A 1 178 ? -4.535 -8.953 16.810 1.00 98.31 178 PRO A N 1
ATOM 1351 C CA . PRO A 1 178 ? -5.744 -8.237 17.222 1.00 98.31 178 PRO A CA 1
ATOM 1352 C C . PRO A 1 178 ? -5.551 -7.431 18.512 1.00 98.31 178 PRO A C 1
ATOM 1354 O O . PRO A 1 178 ? -6.006 -6.298 18.615 1.00 98.31 178 PRO A O 1
ATOM 1357 N N . LYS A 1 179 ? -4.810 -7.977 19.483 1.00 97.88 179 LYS A N 1
ATOM 1358 C CA . LYS A 1 179 ? -4.566 -7.316 20.770 1.00 97.88 179 LYS A CA 1
ATOM 1359 C C . LYS A 1 179 ? -3.822 -5.988 20.603 1.00 97.88 179 LYS A C 1
ATOM 1361 O O . LYS A 1 179 ? -4.200 -4.995 21.222 1.00 97.88 179 LYS A O 1
ATOM 1366 N N . ASP A 1 180 ? -2.805 -5.951 19.745 1.00 96.62 180 ASP A N 1
ATOM 1367 C CA . ASP A 1 180 ? -2.058 -4.717 19.476 1.00 96.62 180 ASP A CA 1
ATOM 1368 C C . ASP A 1 180 ? -2.904 -3.711 18.689 1.00 96.62 180 ASP A C 1
ATOM 1370 O O . ASP A 1 180 ? -2.835 -2.510 18.948 1.00 96.62 180 ASP A O 1
ATOM 1374 N N . ALA A 1 181 ? -3.753 -4.194 17.775 1.00 98.12 181 ALA A N 1
ATOM 1375 C CA . ALA A 1 181 ? -4.719 -3.366 17.056 1.00 98.12 181 ALA A CA 1
ATOM 1376 C C . ALA A 1 181 ? -5.711 -2.692 18.020 1.00 98.12 181 ALA A C 1
ATOM 1378 O O . ALA A 1 181 ? -5.927 -1.479 17.957 1.00 98.12 181 ALA A O 1
ATOM 1379 N N . GLN A 1 182 ? -6.265 -3.466 18.957 1.00 98.06 182 GLN A N 1
ATOM 1380 C CA . GLN A 1 182 ? -7.164 -2.968 19.992 1.00 98.06 182 GLN A CA 1
ATOM 1381 C C . GLN A 1 182 ? -6.473 -1.916 20.869 1.00 98.06 182 GLN A C 1
ATOM 1383 O O . GLN A 1 182 ? -7.047 -0.858 21.133 1.00 98.06 182 GLN A O 1
ATOM 1388 N N . LEU A 1 183 ? -5.230 -2.174 21.286 1.00 97.12 183 LEU A N 1
ATOM 1389 C CA . LEU A 1 183 ? -4.460 -1.240 22.103 1.00 97.12 183 LEU A CA 1
ATOM 1390 C C . LEU A 1 183 ? -4.153 0.064 21.352 1.00 97.12 183 LEU A C 1
ATOM 1392 O O . LEU A 1 183 ? -4.335 1.142 21.916 1.00 97.12 183 LEU A O 1
ATOM 1396 N N . ALA A 1 184 ? -3.758 -0.014 20.077 1.00 97.06 184 ALA A N 1
ATOM 1397 C CA . ALA A 1 184 ? -3.550 1.155 19.221 1.00 97.06 184 ALA A CA 1
ATOM 1398 C C . ALA A 1 184 ? -4.811 2.026 19.138 1.00 97.06 184 ALA A C 1
ATOM 1400 O O . ALA A 1 184 ? -4.747 3.242 19.327 1.00 97.06 184 ALA A O 1
ATOM 1401 N N . GLN A 1 185 ? -5.969 1.395 18.934 1.00 96.75 185 GLN A N 1
ATOM 1402 C CA . GLN A 1 185 ? -7.257 2.080 18.914 1.00 96.75 185 GLN A CA 1
ATOM 1403 C C . GLN A 1 185 ? -7.578 2.740 20.265 1.00 96.75 185 GLN A C 1
ATOM 1405 O O . GLN A 1 185 ? -7.961 3.905 20.299 1.00 96.75 185 GLN A O 1
ATOM 1410 N N . GLN A 1 186 ? -7.402 2.030 21.385 1.00 96.50 186 GLN A N 1
ATOM 1411 C CA . GLN A 1 186 ? -7.652 2.567 22.733 1.00 96.50 186 GLN A CA 1
ATOM 1412 C C . GLN A 1 186 ? -6.737 3.750 23.079 1.00 96.50 186 GLN A C 1
ATOM 1414 O O . GLN A 1 186 ? -7.141 4.653 23.809 1.00 96.50 186 GLN A O 1
ATOM 1419 N N . ARG A 1 187 ? -5.514 3.761 22.541 1.00 95.56 187 ARG A N 1
ATOM 1420 C CA . ARG A 1 187 ? -4.530 4.840 22.710 1.00 95.56 187 ARG A CA 1
ATOM 1421 C C . ARG A 1 187 ? -4.772 6.036 21.782 1.00 95.56 187 ARG A C 1
ATOM 1423 O O . ARG A 1 187 ? -4.090 7.047 21.919 1.00 95.56 187 ARG A O 1
ATOM 1430 N N . GLY A 1 188 ? -5.744 5.952 20.873 1.00 96.25 188 GLY A N 1
ATOM 1431 C CA . GLY A 1 188 ? -6.108 7.048 19.975 1.00 96.25 188 GLY A CA 1
ATOM 1432 C C . GLY A 1 188 ? -5.263 7.124 18.703 1.00 96.25 188 GLY A C 1
ATOM 1433 O O . GLY A 1 188 ? -5.024 8.223 18.201 1.00 96.25 188 GLY A O 1
ATOM 1434 N N . ALA A 1 189 ? -4.785 5.987 18.187 1.00 97.75 189 ALA A N 1
ATOM 1435 C CA . ALA A 1 189 ? -4.302 5.920 16.809 1.00 97.75 189 ALA A CA 1
ATOM 1436 C C . ALA A 1 189 ? -5.465 6.172 15.841 1.00 97.75 189 ALA A C 1
ATOM 1438 O O . ALA A 1 189 ? -6.541 5.597 15.999 1.00 97.75 189 ALA A O 1
ATOM 1439 N N . ASP A 1 190 ? -5.237 6.998 14.821 1.00 98.50 190 ASP A N 1
ATOM 1440 C CA . ASP A 1 190 ? -6.258 7.324 13.818 1.00 98.50 190 ASP A CA 1
ATOM 1441 C C . ASP A 1 190 ? -6.427 6.200 12.787 1.00 98.50 190 ASP A C 1
ATOM 1443 O O . ASP A 1 190 ? -7.413 6.162 12.060 1.00 98.50 190 ASP A O 1
ATOM 1447 N N . GLY A 1 191 ? -5.467 5.277 12.717 1.00 98.50 191 GLY A N 1
ATOM 1448 C CA . GLY A 1 191 ? -5.491 4.095 11.867 1.00 98.50 191 GLY A CA 1
ATOM 1449 C C . GLY A 1 191 ? -4.317 3.167 12.166 1.00 98.50 191 GLY A C 1
ATOM 1450 O O . GLY A 1 191 ? -3.387 3.515 12.897 1.00 98.50 191 GLY A O 1
ATOM 1451 N N . ILE A 1 192 ? -4.341 1.978 11.577 1.00 98.50 192 ILE A N 1
ATOM 1452 C CA . ILE A 1 192 ? -3.259 0.994 11.706 1.00 98.50 192 ILE A CA 1
ATOM 1453 C C . ILE A 1 192 ? -2.849 0.458 10.341 1.00 98.50 192 ILE A C 1
ATOM 1455 O O . ILE A 1 192 ? -3.641 0.477 9.401 1.00 98.50 192 ILE A O 1
ATOM 1459 N N . ILE A 1 193 ? -1.621 -0.045 10.233 1.00 98.56 193 ILE A N 1
ATOM 1460 C CA . ILE A 1 193 ? -1.122 -0.727 9.040 1.00 98.56 193 ILE A CA 1
ATOM 1461 C C . ILE A 1 193 ? -0.650 -2.128 9.429 1.00 98.56 193 ILE A C 1
ATOM 1463 O O . ILE A 1 193 ? 0.345 -2.285 10.148 1.00 98.56 193 ILE A O 1
ATOM 1467 N N . VAL A 1 194 ? -1.358 -3.139 8.925 1.00 97.94 194 VAL A N 1
ATOM 1468 C CA . VAL A 1 194 ? -0.987 -4.548 9.066 1.00 97.94 194 VAL A CA 1
ATOM 1469 C C . VAL A 1 194 ? 0.244 -4.802 8.207 1.00 97.94 194 VAL A C 1
ATOM 1471 O O . VAL A 1 194 ? 0.221 -4.604 6.992 1.00 97.94 194 VAL A O 1
ATOM 1474 N N . SER A 1 195 ? 1.352 -5.156 8.848 1.00 95.00 195 SER A N 1
ATOM 1475 C CA . SER A 1 195 ? 2.653 -5.273 8.194 1.00 95.00 195 SER A CA 1
ATOM 1476 C C . SER A 1 195 ? 3.589 -6.106 9.052 1.00 95.00 195 SER A C 1
ATOM 1478 O O . SER A 1 195 ? 3.625 -5.941 10.265 1.00 95.00 195 SER A O 1
ATOM 1480 N N . ASN A 1 196 ? 4.407 -6.943 8.422 1.00 91.00 196 ASN A N 1
ATOM 1481 C CA . ASN A 1 196 ? 5.518 -7.632 9.082 1.00 91.00 196 ASN A CA 1
ATOM 1482 C C . ASN A 1 196 ? 6.886 -7.122 8.594 1.00 91.00 196 ASN A C 1
ATOM 1484 O O . ASN A 1 196 ? 7.900 -7.786 8.808 1.00 91.00 196 ASN A O 1
ATOM 1488 N N . TYR A 1 197 ? 6.910 -5.993 7.865 1.00 86.25 197 TYR A N 1
ATOM 1489 C CA . TYR A 1 197 ? 8.092 -5.403 7.207 1.00 86.25 197 TYR A CA 1
ATOM 1490 C C . TYR A 1 197 ? 8.809 -6.325 6.213 1.00 86.25 197 TYR A C 1
ATOM 1492 O O . TYR A 1 197 ? 9.815 -5.947 5.615 1.00 86.25 197 TYR A O 1
ATOM 1500 N N . ARG A 1 198 ? 8.269 -7.532 6.017 1.00 68.81 198 ARG A N 1
ATOM 1501 C CA . ARG A 1 198 ? 8.895 -8.665 5.355 1.00 68.81 198 ARG A CA 1
ATOM 1502 C C . ARG A 1 198 ? 10.355 -8.836 5.773 1.00 68.81 198 ARG A C 1
ATOM 1504 O O . ARG A 1 198 ? 11.232 -8.846 4.914 1.00 68.81 198 ARG A O 1
ATOM 1511 N N . SER A 1 199 ? 10.600 -8.978 7.075 1.00 54.09 199 SER A N 1
ATOM 1512 C CA . SER A 1 199 ? 11.934 -9.319 7.568 1.00 54.09 199 SER A CA 1
ATOM 1513 C C . SER A 1 199 ? 12.317 -10.718 7.059 1.00 54.09 199 SER A C 1
ATOM 1515 O O . SER A 1 199 ? 11.741 -11.700 7.533 1.00 54.09 199 SER A O 1
ATOM 1517 N N . PRO A 1 200 ? 13.264 -10.861 6.106 1.00 49.72 200 PRO A N 1
ATOM 1518 C CA . PRO A 1 200 ? 13.697 -12.172 5.605 1.00 49.72 200 PRO A CA 1
ATOM 1519 C C . PRO A 1 200 ? 14.353 -13.022 6.703 1.00 49.72 200 PRO A C 1
ATOM 1521 O O . PRO A 1 200 ? 14.562 -14.217 6.530 1.00 49.72 200 PRO A O 1
ATOM 1524 N N . SER A 1 201 ? 14.691 -12.393 7.829 1.00 46.78 201 SER A N 1
ATOM 1525 C CA . SER A 1 201 ? 15.434 -12.963 8.946 1.00 46.78 201 SER A CA 1
ATOM 1526 C C . SER A 1 201 ? 14.616 -13.832 9.902 1.00 46.78 201 SER A C 1
ATOM 1528 O O . SER A 1 201 ? 15.210 -14.412 10.805 1.00 46.78 201 SER A O 1
ATOM 1530 N N . VAL A 1 202 ? 13.292 -13.947 9.739 1.00 59.50 202 VAL A N 1
ATOM 1531 C CA . VAL A 1 202 ? 12.466 -14.750 10.656 1.00 59.50 202 VAL A CA 1
ATOM 1532 C C . VAL A 1 202 ? 11.602 -15.750 9.878 1.00 59.50 202 VAL A C 1
ATOM 1534 O O . VAL A 1 202 ? 10.489 -15.422 9.451 1.00 59.50 202 VAL A O 1
ATOM 1537 N N . PRO A 1 203 ? 12.100 -16.984 9.677 1.00 69.62 203 PRO A N 1
ATOM 1538 C CA . PRO A 1 203 ? 11.299 -18.084 9.155 1.00 69.62 203 PRO A CA 1
ATOM 1539 C C . PRO A 1 203 ? 10.023 -18.292 9.981 1.00 69.62 203 PRO A C 1
ATOM 1541 O O . PRO A 1 203 ? 10.045 -18.212 11.207 1.00 69.62 203 PRO A O 1
ATOM 1544 N N . GLY A 1 204 ? 8.906 -18.581 9.311 1.00 75.31 204 GLY A N 1
ATOM 1545 C CA . GLY A 1 204 ? 7.644 -18.930 9.974 1.00 75.31 204 GLY A CA 1
ATOM 1546 C C . GLY A 1 204 ? 6.768 -17.756 10.425 1.00 75.31 204 GLY A C 1
ATOM 1547 O O . GLY A 1 204 ? 5.725 -17.997 11.029 1.00 75.31 204 GLY A O 1
ATOM 1548 N N . LEU A 1 205 ? 7.123 -16.502 10.117 1.00 82.12 205 LEU A N 1
ATOM 1549 C CA . LEU A 1 205 ? 6.215 -15.376 10.353 1.00 82.12 205 LEU A CA 1
ATOM 1550 C C . LEU A 1 205 ? 4.953 -15.480 9.486 1.00 82.12 205 LEU A C 1
ATOM 1552 O O . LEU A 1 205 ? 5.028 -15.703 8.274 1.00 82.12 205 LEU A O 1
ATOM 1556 N N . ALA A 1 206 ? 3.798 -15.234 10.108 1.00 89.00 206 ALA A N 1
ATOM 1557 C CA . ALA A 1 206 ? 2.532 -15.089 9.401 1.00 89.00 206 ALA A CA 1
ATOM 1558 C C . ALA A 1 206 ? 2.613 -13.957 8.362 1.00 89.00 206 ALA A C 1
ATOM 1560 O O . ALA A 1 206 ? 3.245 -12.916 8.590 1.00 89.00 206 ALA A O 1
ATOM 1561 N N . GLN A 1 207 ? 1.954 -14.148 7.221 1.00 92.00 207 GLN A N 1
ATOM 1562 C CA . GLN A 1 207 ? 1.803 -13.093 6.227 1.00 92.00 207 GLN A CA 1
ATOM 1563 C C . GLN A 1 207 ? 0.721 -12.100 6.680 1.00 92.00 207 GLN A C 1
ATOM 1565 O O . GLN A 1 207 ? -0.295 -12.523 7.234 1.00 92.00 207 GLN A O 1
ATOM 1570 N N . PRO A 1 208 ? 0.872 -10.789 6.409 1.00 95.56 208 PRO A N 1
ATOM 1571 C CA . PRO A 1 208 ? -0.111 -9.772 6.797 1.00 95.56 208 PRO A CA 1
ATOM 1572 C C . PRO A 1 208 ? -1.550 -10.116 6.385 1.00 95.56 208 PRO A C 1
ATOM 1574 O O . PRO A 1 208 ? -2.484 -9.937 7.161 1.00 95.56 208 PRO A O 1
ATOM 1577 N N . ILE A 1 209 ? -1.731 -10.683 5.187 1.00 96.25 209 ILE A N 1
ATOM 1578 C CA . ILE A 1 209 ? -3.051 -11.067 4.669 1.00 96.25 209 ILE A CA 1
ATOM 1579 C C . ILE A 1 209 ? -3.719 -12.189 5.484 1.00 96.25 209 ILE A C 1
ATOM 1581 O O . ILE A 1 209 ? -4.943 -12.270 5.516 1.00 96.25 209 ILE A O 1
ATOM 1585 N N . GLU A 1 210 ? -2.941 -13.039 6.162 1.00 95.06 210 GLU A N 1
ATOM 1586 C CA . GLU A 1 210 ? -3.462 -14.144 6.978 1.00 95.06 210 GLU A CA 1
ATOM 1587 C C . GLU A 1 210 ? -4.040 -13.654 8.309 1.00 95.06 210 GLU A C 1
ATOM 1589 O O . GLU A 1 210 ? -5.012 -14.223 8.802 1.00 95.06 210 GLU A O 1
ATOM 1594 N N . VAL A 1 211 ? -3.461 -12.596 8.882 1.00 96.56 211 VAL A N 1
ATOM 1595 C CA . VAL A 1 211 ? -3.898 -12.020 10.167 1.00 96.56 211 VAL A CA 1
ATOM 1596 C C . VAL A 1 211 ? -4.894 -10.872 9.997 1.00 96.56 211 VAL A C 1
ATOM 1598 O O . VAL A 1 211 ? -5.569 -10.493 10.952 1.00 96.56 211 VAL A O 1
ATOM 1601 N N . LEU A 1 212 ? -5.026 -10.331 8.783 1.00 98.06 212 LEU A N 1
ATOM 1602 C CA . LEU A 1 212 ? -5.934 -9.227 8.479 1.00 98.06 212 LEU A CA 1
ATOM 1603 C C . LEU A 1 212 ? -7.381 -9.461 8.957 1.00 98.06 212 LEU A C 1
ATOM 1605 O O . LEU A 1 212 ? -7.921 -8.544 9.574 1.00 98.06 212 LEU A O 1
ATOM 1609 N N . PRO A 1 213 ? -8.020 -10.635 8.751 1.00 97.56 213 PRO A N 1
ATOM 1610 C CA . PRO A 1 213 ? -9.435 -10.794 9.093 1.00 97.56 213 PRO A CA 1
ATOM 1611 C C . PRO A 1 213 ? -9.708 -10.686 10.597 1.00 97.56 213 PRO A C 1
ATOM 1613 O O . PRO A 1 213 ? -10.701 -10.084 11.000 1.00 97.56 213 PRO A O 1
ATOM 1616 N N . SER A 1 214 ? -8.825 -11.237 11.439 1.00 97.94 214 SER A N 1
ATOM 1617 C CA . SER A 1 214 ? -8.981 -11.168 12.897 1.00 97.94 214 SER A CA 1
ATOM 1618 C C . SER A 1 214 ? -8.711 -9.760 13.427 1.00 97.94 214 SER A C 1
ATOM 1620 O O . SER A 1 214 ? -9.428 -9.292 14.307 1.00 97.94 214 SER A O 1
ATOM 1622 N N . ILE A 1 215 ? -7.738 -9.051 12.849 1.00 98.62 215 ILE A N 1
ATOM 1623 C CA . ILE A 1 215 ? -7.462 -7.645 13.169 1.00 98.62 215 ILE A CA 1
ATOM 1624 C C . ILE A 1 215 ? -8.639 -6.751 12.759 1.00 98.62 215 ILE A C 1
ATOM 1626 O O . ILE A 1 215 ? -9.087 -5.918 13.544 1.00 98.62 215 ILE A O 1
ATOM 1630 N N . ALA A 1 216 ? -9.170 -6.927 11.547 1.00 98.12 216 ALA A N 1
ATOM 1631 C CA . ALA A 1 216 ? -10.299 -6.144 11.054 1.00 98.12 216 ALA A CA 1
ATOM 1632 C C . ALA A 1 216 ? -11.569 -6.375 11.891 1.00 98.12 216 ALA A C 1
ATOM 1634 O O . ALA A 1 216 ? -12.295 -5.419 12.175 1.00 98.12 216 ALA A O 1
ATOM 1635 N N . ALA A 1 217 ? -11.815 -7.620 12.317 1.00 97.88 217 ALA A N 1
ATOM 1636 C CA . ALA A 1 217 ? -12.916 -7.957 13.216 1.00 97.88 217 ALA A CA 1
ATOM 1637 C C . ALA A 1 217 ? -12.777 -7.268 14.584 1.00 97.88 217 ALA A C 1
ATOM 1639 O O . ALA A 1 217 ? -13.747 -6.693 15.070 1.00 97.88 217 ALA A O 1
ATOM 1640 N N . GLU A 1 218 ? -11.575 -7.263 15.166 1.00 98.31 218 GLU A N 1
ATOM 1641 C CA . GLU A 1 218 ? -11.295 -6.616 16.456 1.00 98.31 218 GLU A CA 1
ATOM 1642 C C . GLU A 1 218 ? -11.466 -5.089 16.402 1.00 98.31 218 GLU A C 1
ATOM 1644 O O . GLU A 1 218 ? -12.083 -4.489 17.282 1.00 98.31 218 GLU A O 1
ATOM 1649 N N . ILE A 1 219 ? -10.977 -4.447 15.335 1.00 97.56 219 ILE A N 1
ATOM 1650 C CA . ILE A 1 219 ? -11.148 -3.000 15.122 1.00 97.56 219 ILE A CA 1
ATOM 1651 C C . ILE A 1 219 ? -12.616 -2.632 14.862 1.00 97.56 219 ILE A C 1
ATOM 1653 O O . ILE A 1 219 ? -13.052 -1.521 15.175 1.00 97.56 219 ILE A O 1
ATOM 1657 N N . ASN A 1 220 ? -13.393 -3.549 14.276 1.00 96.00 220 ASN A N 1
ATOM 1658 C CA . ASN A 1 220 ? -14.816 -3.378 13.990 1.00 96.00 220 ASN A CA 1
ATOM 1659 C C . ASN A 1 220 ? -15.133 -2.028 13.309 1.00 96.00 220 ASN A C 1
ATOM 1661 O O . ASN A 1 220 ? -16.025 -1.286 13.721 1.00 96.00 220 ASN A O 1
ATOM 1665 N N . LYS A 1 221 ? -14.342 -1.685 12.282 1.00 93.75 221 LYS A N 1
ATOM 1666 C CA . LYS A 1 221 ? -14.467 -0.461 11.463 1.00 93.75 221 LYS A CA 1
ATOM 1667 C C . LYS A 1 221 ? -14.356 0.876 12.220 1.00 93.75 221 LYS A C 1
ATOM 1669 O O . LYS A 1 221 ? -14.659 1.910 11.631 1.00 93.75 221 LYS A O 1
ATOM 1674 N N . LYS A 1 222 ? -13.909 0.895 13.482 1.00 97.25 222 LYS A N 1
ATOM 1675 C CA . LYS A 1 222 ? -13.772 2.139 14.267 1.00 97.25 222 LYS A CA 1
ATOM 1676 C C . LYS A 1 222 ? -12.662 3.055 13.756 1.00 97.25 222 LYS A C 1
ATOM 1678 O O . LYS A 1 222 ? -12.821 4.269 13.787 1.00 97.25 222 LYS A O 1
ATOM 1683 N N . ILE A 1 223 ? -11.565 2.473 13.274 1.00 98.44 223 ILE A N 1
ATOM 1684 C CA . ILE A 1 223 ? -10.471 3.183 12.605 1.00 98.44 223 ILE A CA 1
ATOM 1685 C C . ILE A 1 223 ? -10.097 2.454 11.303 1.00 98.44 223 ILE A C 1
ATOM 1687 O O . ILE A 1 223 ? -10.283 1.236 11.216 1.00 98.44 223 ILE A O 1
ATOM 1691 N N . PRO A 1 224 ? -9.587 3.148 10.270 1.00 98.56 224 PRO A N 1
ATOM 1692 C CA . PRO A 1 224 ? -9.104 2.506 9.054 1.00 98.56 224 PRO A CA 1
ATOM 1693 C C . PRO A 1 224 ? -7.972 1.503 9.320 1.00 98.56 224 PRO A C 1
ATOM 1695 O O . PRO A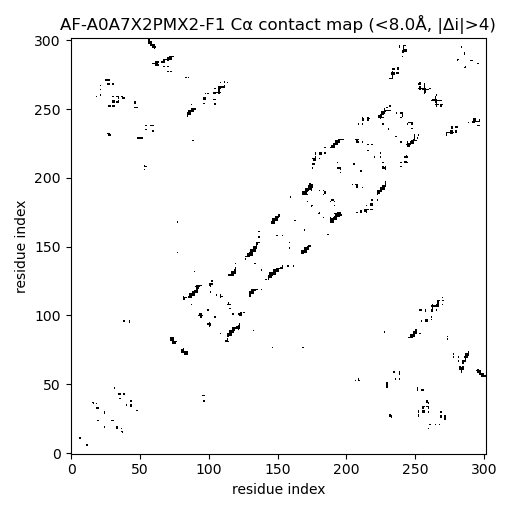 1 224 ? -6.979 1.819 9.979 1.00 98.56 224 PRO A O 1
ATOM 1698 N N . VAL A 1 225 ? -8.101 0.309 8.736 1.00 98.81 225 VAL A N 1
ATOM 1699 C CA . VAL A 1 225 ? -7.054 -0.722 8.702 1.00 98.81 225 VAL A CA 1
ATOM 1700 C C . VAL A 1 225 ? -6.426 -0.717 7.316 1.00 98.81 225 VAL A C 1
ATOM 1702 O O . VAL A 1 225 ? -7.089 -1.035 6.336 1.00 98.81 225 VAL A O 1
ATOM 1705 N N . LEU A 1 226 ? -5.164 -0.334 7.202 1.00 98.81 226 LEU A N 1
ATOM 1706 C CA . LEU A 1 226 ? -4.387 -0.440 5.969 1.00 98.81 226 LEU A CA 1
ATOM 1707 C C . LEU A 1 226 ? -3.519 -1.700 6.039 1.00 98.81 226 LEU A C 1
ATOM 1709 O O . LEU A 1 226 ? -3.344 -2.289 7.106 1.00 98.81 226 LEU A O 1
ATOM 1713 N N . ILE A 1 227 ? -2.964 -2.127 4.911 1.00 98.62 227 ILE A N 1
ATOM 1714 C CA . ILE A 1 227 ? -2.121 -3.325 4.858 1.00 98.62 227 ILE A CA 1
ATOM 1715 C C . ILE A 1 227 ? -1.018 -3.189 3.812 1.00 98.62 227 ILE A C 1
ATOM 1717 O O . ILE A 1 227 ? -1.229 -2.627 2.740 1.00 98.62 227 ILE A O 1
ATOM 1721 N N . ASP A 1 228 ? 0.157 -3.735 4.111 1.00 95.88 228 ASP A N 1
ATOM 1722 C CA . ASP A 1 228 ? 1.193 -4.021 3.122 1.00 95.88 228 ASP A CA 1
ATOM 1723 C C . ASP A 1 228 ? 1.559 -5.514 3.136 1.00 95.88 228 ASP A C 1
ATOM 1725 O O . ASP A 1 228 ? 1.041 -6.291 3.935 1.00 95.88 228 ASP A O 1
ATOM 1729 N N . GLY A 1 229 ? 2.423 -5.934 2.212 1.00 91.62 229 GLY A N 1
ATOM 1730 C CA . GLY A 1 229 ? 2.920 -7.310 2.166 1.00 91.62 229 GLY A CA 1
ATOM 1731 C C . GLY A 1 229 ? 2.610 -8.012 0.851 1.00 91.62 229 GLY A C 1
ATOM 1732 O O . GLY A 1 229 ? 1.531 -8.546 0.637 1.00 91.62 229 GLY A O 1
ATOM 1733 N N . SER A 1 230 ? 3.608 -8.055 -0.031 1.00 90.44 230 SER A N 1
ATOM 1734 C CA . SER A 1 230 ? 3.634 -8.956 -1.197 1.00 90.44 230 SER A CA 1
ATOM 1735 C C . SER A 1 230 ? 2.529 -8.786 -2.259 1.00 90.44 230 SER A C 1
ATOM 1737 O O . SER A 1 230 ? 2.463 -9.604 -3.169 1.00 90.44 230 SER A O 1
ATOM 1739 N N . PHE A 1 231 ? 1.740 -7.709 -2.232 1.00 95.69 231 PHE A N 1
ATOM 1740 C CA . PHE A 1 231 ? 0.768 -7.380 -3.286 1.00 95.69 231 PHE A CA 1
ATOM 1741 C C . PHE A 1 231 ? 1.436 -7.188 -4.651 1.00 95.69 231 PHE A C 1
ATOM 1743 O O . PHE A 1 231 ? 2.401 -6.422 -4.747 1.00 95.69 231 PHE A O 1
ATOM 1750 N N . ARG A 1 232 ? 0.946 -7.882 -5.690 1.00 95.00 232 ARG A N 1
ATOM 1751 C CA . ARG A 1 232 ? 1.450 -7.810 -7.080 1.00 95.00 232 ARG A CA 1
ATOM 1752 C C . ARG A 1 232 ? 0.357 -7.731 -8.145 1.00 95.00 232 ARG A C 1
ATOM 1754 O O . ARG A 1 232 ? 0.677 -7.473 -9.305 1.00 95.00 232 ARG A O 1
ATOM 1761 N N . ARG A 1 233 ? -0.896 -7.994 -7.787 1.00 96.81 233 ARG A N 1
ATOM 1762 C CA . ARG A 1 233 ? -2.039 -8.019 -8.708 1.00 96.81 233 ARG A CA 1
ATOM 1763 C C . ARG A 1 233 ? -3.224 -7.253 -8.138 1.00 96.81 233 ARG A C 1
ATOM 1765 O O . ARG A 1 233 ? -3.388 -7.224 -6.916 1.00 96.81 233 ARG A O 1
ATOM 1772 N N . GLY A 1 234 ? -4.094 -6.744 -9.007 1.00 97.50 234 GLY A N 1
ATOM 1773 C CA . GLY A 1 234 ? -5.410 -6.222 -8.612 1.00 97.50 234 GLY A CA 1
ATOM 1774 C C . GLY A 1 234 ? -6.201 -7.224 -7.768 1.00 97.50 234 GLY A C 1
ATOM 1775 O O . GLY A 1 234 ? -6.764 -6.859 -6.737 1.00 97.50 234 GLY A O 1
ATOM 1776 N N . SER A 1 235 ? -6.106 -8.514 -8.097 1.00 97.69 235 SER A N 1
ATOM 1777 C CA . SER A 1 235 ? -6.803 -9.576 -7.373 1.00 97.69 235 SER A CA 1
ATOM 1778 C C . SER A 1 235 ? -6.299 -9.742 -5.942 1.00 97.69 235 SER A C 1
ATOM 1780 O O . SER A 1 235 ? -7.071 -10.096 -5.056 1.00 97.69 235 SER A O 1
ATOM 1782 N N . ASP A 1 236 ? -5.007 -9.493 -5.696 1.00 97.75 236 ASP A N 1
ATOM 1783 C CA . ASP A 1 236 ? -4.444 -9.510 -4.340 1.00 97.75 236 ASP A CA 1
ATOM 1784 C C . ASP A 1 236 ? -5.042 -8.371 -3.514 1.00 97.75 236 ASP A C 1
ATOM 1786 O O . ASP A 1 236 ? -5.442 -8.562 -2.365 1.00 97.75 236 ASP A O 1
ATOM 1790 N N . ILE A 1 237 ? -5.127 -7.190 -4.129 1.00 98.56 237 ILE A N 1
ATOM 1791 C CA . ILE A 1 237 ? -5.664 -5.978 -3.516 1.00 98.56 237 ILE A CA 1
ATOM 1792 C C . ILE A 1 237 ? -7.147 -6.181 -3.200 1.00 98.56 237 ILE A C 1
ATOM 1794 O O . ILE A 1 237 ? -7.557 -5.967 -2.061 1.00 98.56 237 ILE A O 1
ATOM 1798 N N . LEU A 1 238 ? -7.933 -6.692 -4.152 1.00 98.75 238 LEU A N 1
ATOM 1799 C CA . LEU A 1 238 ? -9.352 -6.977 -3.950 1.00 98.75 238 LEU A CA 1
ATOM 1800 C C . LEU A 1 238 ? -9.586 -7.960 -2.794 1.00 98.75 238 LEU A C 1
ATOM 1802 O O . LEU A 1 238 ? -10.482 -7.738 -1.981 1.00 98.75 238 LEU A O 1
ATOM 1806 N N . LYS A 1 239 ? -8.757 -9.009 -2.674 1.00 98.62 239 LYS A N 1
ATOM 1807 C CA . LYS A 1 239 ? -8.816 -9.947 -1.540 1.00 98.62 239 LYS A CA 1
ATOM 1808 C C . LYS A 1 239 ? -8.609 -9.225 -0.209 1.00 98.62 239 LYS A C 1
ATOM 1810 O O . LYS A 1 239 ? -9.375 -9.451 0.719 1.00 98.62 239 LYS A O 1
ATOM 1815 N N . ALA A 1 240 ? -7.615 -8.344 -0.105 1.00 98.62 240 ALA A N 1
ATOM 1816 C CA . ALA A 1 240 ? -7.374 -7.590 1.125 1.00 98.62 240 ALA A CA 1
ATOM 1817 C C . ALA A 1 240 ? -8.527 -6.642 1.474 1.00 98.62 240 ALA A C 1
ATOM 1819 O O . ALA A 1 240 ? -8.956 -6.601 2.627 1.00 98.62 240 ALA A O 1
ATOM 1820 N N . LEU A 1 241 ? -9.063 -5.918 0.488 1.00 98.75 241 LEU A N 1
ATOM 1821 C CA . LEU A 1 241 ? -10.202 -5.023 0.699 1.00 98.75 241 LEU A CA 1
ATOM 1822 C C . LEU A 1 241 ? -11.439 -5.800 1.176 1.00 98.75 241 LEU A C 1
ATOM 1824 O O . LEU A 1 241 ? -12.078 -5.420 2.155 1.00 98.75 241 LEU A O 1
ATOM 1828 N N . ALA A 1 242 ? -11.725 -6.943 0.547 1.00 98.44 242 ALA A N 1
ATOM 1829 C CA . ALA A 1 242 ? -12.800 -7.846 0.954 1.00 98.44 242 ALA A CA 1
ATOM 1830 C C . ALA A 1 242 ? -12.619 -8.400 2.380 1.00 98.44 242 ALA A C 1
ATOM 1832 O O . ALA A 1 242 ? -13.600 -8.623 3.089 1.00 98.44 242 ALA A O 1
ATOM 1833 N N . LEU A 1 243 ? -11.372 -8.599 2.815 1.00 98.38 243 LEU A N 1
ATOM 1834 C CA . LEU A 1 243 ? -11.018 -9.074 4.156 1.00 98.38 243 LEU A CA 1
ATOM 1835 C C . LEU A 1 243 ? -10.948 -7.961 5.215 1.00 98.38 243 LEU A C 1
ATOM 1837 O O . LEU A 1 243 ? -10.619 -8.242 6.366 1.00 98.38 243 LEU A O 1
ATOM 1841 N N . GLY A 1 244 ? -11.295 -6.720 4.859 1.00 97.94 244 GLY A N 1
ATOM 1842 C CA . GLY A 1 244 ? -11.469 -5.620 5.807 1.00 97.94 244 GLY A CA 1
ATOM 1843 C C . GLY A 1 244 ? -10.384 -4.546 5.773 1.00 97.94 244 GLY A C 1
ATOM 1844 O O . GLY A 1 244 ? -10.440 -3.622 6.585 1.00 97.94 244 GLY A O 1
ATOM 1845 N N . ALA A 1 245 ? -9.426 -4.612 4.842 1.00 98.69 245 ALA A N 1
ATOM 1846 C CA . ALA A 1 245 ? -8.530 -3.486 4.609 1.00 98.69 245 ALA A CA 1
ATOM 1847 C C . ALA A 1 245 ? -9.278 -2.314 3.949 1.00 98.69 245 ALA A C 1
ATOM 1849 O O . ALA A 1 245 ? -10.135 -2.495 3.087 1.00 98.69 245 ALA A O 1
ATOM 1850 N N . ARG A 1 246 ? -8.914 -1.089 4.322 1.00 98.50 246 ARG A N 1
ATOM 1851 C CA . ARG A 1 246 ? -9.406 0.152 3.718 1.00 98.50 246 ARG A CA 1
ATOM 1852 C C . ARG A 1 246 ? -8.562 0.587 2.522 1.00 98.50 246 ARG A C 1
ATOM 1854 O O . ARG A 1 246 ? -9.110 1.168 1.593 1.00 98.50 246 ARG A O 1
ATOM 1861 N N . ALA A 1 247 ? -7.258 0.320 2.561 1.00 98.69 247 ALA A N 1
ATOM 1862 C CA . ALA A 1 247 ? -6.329 0.556 1.461 1.00 98.69 247 ALA A CA 1
ATOM 1863 C C . ALA A 1 247 ? -5.090 -0.344 1.577 1.00 98.69 247 ALA A C 1
ATOM 1865 O O . ALA A 1 247 ? -4.769 -0.846 2.659 1.00 98.69 247 ALA A O 1
ATOM 1866 N N . VAL A 1 248 ? -4.388 -0.518 0.458 1.00 98.62 248 VAL A N 1
ATOM 1867 C CA . VAL A 1 248 ? -3.161 -1.315 0.348 1.00 98.62 248 VAL A CA 1
ATOM 1868 C C . VAL A 1 248 ? -1.961 -0.417 0.058 1.00 98.62 248 VAL A C 1
ATOM 1870 O O . VAL A 1 248 ? -2.050 0.495 -0.758 1.00 98.62 248 VAL A O 1
ATOM 1873 N N . LEU A 1 249 ? -0.820 -0.709 0.683 1.00 98.38 249 LEU A N 1
ATOM 1874 C CA . LEU A 1 249 ? 0.467 -0.096 0.365 1.00 98.38 249 LEU A CA 1
ATOM 1875 C C . LEU A 1 249 ? 1.294 -1.048 -0.518 1.00 98.38 249 LEU A C 1
ATOM 1877 O O . LEU A 1 249 ? 1.714 -2.126 -0.084 1.00 98.38 249 LEU A O 1
ATOM 1881 N N . ALA A 1 250 ? 1.569 -0.634 -1.753 1.00 96.69 250 ALA A N 1
ATOM 1882 C CA . ALA A 1 250 ? 2.468 -1.317 -2.678 1.00 96.69 250 ALA A CA 1
ATOM 1883 C C . ALA A 1 250 ? 3.888 -0.739 -2.558 1.00 96.69 250 ALA A C 1
ATOM 1885 O O . ALA A 1 250 ? 4.090 0.453 -2.747 1.00 96.69 250 ALA A O 1
ATOM 1886 N N . ALA A 1 251 ? 4.881 -1.575 -2.244 1.00 93.25 251 ALA A N 1
ATOM 1887 C CA . ALA A 1 251 ? 6.275 -1.129 -2.091 1.00 93.25 251 ALA A CA 1
ATOM 1888 C C . ALA A 1 251 ? 7.181 -1.630 -3.228 1.00 93.25 251 ALA A C 1
ATOM 1890 O O . ALA A 1 251 ? 7.709 -0.852 -4.009 1.00 93.25 251 ALA A O 1
ATOM 1891 N N . ARG A 1 252 ? 7.331 -2.952 -3.376 1.00 95.31 252 ARG A N 1
ATOM 1892 C CA . ARG A 1 252 ? 8.264 -3.535 -4.360 1.00 95.31 252 ARG A CA 1
ATOM 1893 C C . ARG A 1 252 ? 7.887 -3.294 -5.826 1.00 95.31 252 ARG A C 1
ATOM 1895 O O . ARG A 1 252 ? 8.777 -2.904 -6.566 1.00 95.31 252 ARG A O 1
ATOM 1902 N N . PRO A 1 253 ? 6.623 -3.456 -6.260 1.00 97.38 253 PRO A N 1
ATOM 1903 C CA . PRO A 1 253 ? 6.261 -3.183 -7.650 1.00 97.38 253 PRO A CA 1
ATOM 1904 C C . PRO A 1 253 ? 6.671 -1.797 -8.154 1.00 97.38 253 PRO A C 1
ATOM 1906 O O . PRO A 1 253 ? 7.347 -1.744 -9.180 1.00 97.38 253 PRO A O 1
ATOM 1909 N N . PRO A 1 254 ? 6.345 -0.684 -7.464 1.00 98.19 254 PRO A N 1
ATOM 1910 C CA . PRO A 1 254 ? 6.790 0.621 -7.934 1.00 98.19 254 PRO A CA 1
ATOM 1911 C C . PRO A 1 254 ? 8.317 0.778 -7.872 1.00 98.19 254 PRO A C 1
ATOM 1913 O O . PRO A 1 254 ? 8.868 1.438 -8.742 1.00 98.19 254 PRO A O 1
ATOM 1916 N N . LEU A 1 255 ? 9.036 0.124 -6.945 1.00 97.62 255 LEU A N 1
ATOM 1917 C CA . LEU A 1 255 ? 10.511 0.107 -6.972 1.00 97.62 255 LEU A CA 1
ATOM 1918 C C . LEU A 1 255 ? 11.079 -0.612 -8.194 1.00 97.62 255 LEU A C 1
ATOM 1920 O O . LEU A 1 255 ? 12.104 -0.191 -8.720 1.00 97.62 255 LEU A O 1
ATOM 1924 N N . TRP A 1 256 ? 10.433 -1.682 -8.658 1.00 98.19 256 TRP A N 1
ATOM 1925 C CA . TRP A 1 256 ? 10.846 -2.353 -9.888 1.00 98.19 256 TRP A CA 1
ATOM 1926 C C . TRP A 1 256 ? 10.658 -1.444 -11.099 1.00 98.19 256 TRP A C 1
ATOM 1928 O O . TRP A 1 256 ? 11.560 -1.328 -11.925 1.00 98.19 256 TRP A O 1
ATOM 1938 N N . GLY A 1 257 ? 9.520 -0.744 -11.154 1.00 98.25 257 GLY A N 1
ATOM 1939 C CA . GLY A 1 257 ? 9.265 0.289 -12.154 1.00 98.25 257 GLY A CA 1
ATOM 1940 C C . GLY A 1 257 ? 10.313 1.399 -12.108 1.00 98.25 257 GLY A C 1
ATOM 1941 O O . GLY A 1 257 ? 10.902 1.726 -13.136 1.00 98.25 257 GLY A O 1
ATOM 1942 N N . LEU A 1 258 ? 10.603 1.916 -10.912 1.00 98.50 258 LEU A N 1
ATOM 1943 C CA . LEU A 1 258 ? 11.614 2.946 -10.687 1.00 98.50 258 LEU A CA 1
ATOM 1944 C C . LEU A 1 258 ? 12.996 2.496 -11.177 1.00 98.50 258 LEU A C 1
ATOM 1946 O O . LEU A 1 258 ? 13.650 3.227 -11.915 1.00 98.50 258 LEU A O 1
ATOM 1950 N N . ALA A 1 259 ? 13.433 1.299 -10.785 1.00 97.88 259 ALA A N 1
ATOM 1951 C CA . ALA A 1 259 ? 14.748 0.772 -11.134 1.00 97.88 259 ALA A CA 1
ATOM 1952 C C . ALA A 1 259 ? 14.912 0.546 -12.643 1.00 97.88 259 ALA A C 1
ATOM 1954 O O . ALA A 1 259 ? 15.987 0.786 -13.189 1.00 97.88 259 ALA A O 1
ATOM 1955 N N . ALA A 1 260 ? 13.857 0.079 -13.316 1.00 97.31 260 ALA A N 1
ATOM 1956 C CA . ALA A 1 260 ? 13.920 -0.264 -14.730 1.00 97.31 260 ALA A CA 1
ATOM 1957 C C . ALA A 1 260 ? 13.681 0.932 -15.666 1.00 97.31 260 ALA A C 1
ATOM 1959 O O . ALA A 1 260 ? 14.364 1.060 -16.678 1.00 97.31 260 ALA A O 1
ATOM 1960 N N . TYR A 1 261 ? 12.726 1.807 -15.338 1.00 97.69 261 TYR A N 1
ATOM 1961 C CA . TYR A 1 261 ? 12.234 2.850 -16.251 1.00 97.69 261 TYR A CA 1
ATOM 1962 C C . TYR A 1 261 ? 11.990 4.209 -15.571 1.00 97.69 261 TYR A C 1
ATOM 1964 O O . TYR A 1 261 ? 11.309 5.070 -16.135 1.00 97.69 261 TYR A O 1
ATOM 1972 N N . GLY A 1 262 ? 12.503 4.422 -14.356 1.00 98.12 262 GLY A N 1
ATOM 1973 C CA . GLY A 1 262 ? 12.343 5.681 -13.630 1.00 98.12 262 GLY A CA 1
ATOM 1974 C C . GLY A 1 262 ? 10.877 6.015 -13.326 1.00 98.12 262 GLY A C 1
ATOM 1975 O O . GLY A 1 262 ? 10.058 5.132 -13.062 1.00 98.12 262 GLY A O 1
ATOM 1976 N N . ALA A 1 263 ? 10.529 7.305 -13.391 1.00 98.50 263 ALA A N 1
ATOM 1977 C CA . ALA A 1 263 ? 9.176 7.799 -13.116 1.00 98.50 263 ALA A CA 1
ATOM 1978 C C . ALA A 1 263 ? 8.103 7.136 -13.999 1.00 98.50 263 ALA A C 1
ATOM 1980 O O . ALA A 1 263 ? 7.032 6.772 -13.514 1.00 98.50 263 ALA A O 1
ATOM 1981 N N . ARG A 1 264 ? 8.415 6.889 -15.278 1.00 98.31 264 ARG A N 1
ATOM 1982 C CA . ARG A 1 264 ? 7.502 6.220 -16.217 1.00 98.31 264 ARG A CA 1
ATOM 1983 C C . ARG A 1 264 ? 7.181 4.788 -15.783 1.00 98.31 264 ARG A C 1
ATOM 1985 O O . ARG A 1 264 ? 6.044 4.344 -15.897 1.00 98.31 264 ARG A O 1
ATOM 1992 N N . GLY A 1 265 ? 8.174 4.077 -15.250 1.00 98.44 265 GLY A N 1
ATOM 1993 C CA . GLY A 1 265 ? 7.993 2.735 -14.696 1.00 98.44 265 GLY A CA 1
ATOM 1994 C C . GLY A 1 265 ? 7.075 2.714 -13.484 1.00 98.44 265 GLY A C 1
ATOM 1995 O O . GLY A 1 265 ? 6.218 1.840 -13.371 1.00 98.44 265 GLY A O 1
ATOM 1996 N N . VAL A 1 266 ? 7.230 3.694 -12.594 1.00 98.69 266 VAL A N 1
ATOM 1997 C CA . VAL A 1 266 ? 6.360 3.855 -11.422 1.00 98.69 266 VAL A CA 1
ATOM 1998 C C . VAL A 1 266 ? 4.922 4.128 -11.856 1.00 98.69 266 VAL A C 1
ATOM 2000 O O . VAL A 1 266 ? 4.017 3.441 -11.384 1.00 98.69 266 VAL A O 1
ATOM 2003 N N . GLN A 1 267 ? 4.722 5.065 -12.790 1.00 98.56 267 GLN A N 1
ATOM 2004 C CA . GLN A 1 267 ? 3.404 5.377 -13.347 1.00 98.56 267 GLN A CA 1
ATOM 2005 C C . GLN A 1 267 ? 2.727 4.118 -13.907 1.00 98.56 267 GLN A C 1
ATOM 2007 O O . GLN A 1 267 ? 1.642 3.757 -13.450 1.00 98.56 267 GLN A O 1
ATOM 2012 N N . GLN A 1 268 ? 3.404 3.403 -14.815 1.00 98.38 268 GLN A N 1
ATOM 2013 C CA . GLN A 1 268 ? 2.869 2.199 -15.461 1.00 98.38 268 GLN A CA 1
ATOM 2014 C C . GLN A 1 268 ? 2.449 1.136 -14.439 1.00 98.38 268 GLN A C 1
ATOM 2016 O O . GLN A 1 268 ? 1.381 0.539 -14.555 1.00 98.38 268 GLN A O 1
ATOM 2021 N N . VAL A 1 269 ? 3.278 0.884 -13.419 1.00 98.56 269 VAL A N 1
ATOM 2022 C CA . VAL A 1 269 ? 2.954 -0.098 -12.374 1.00 98.56 269 VAL A CA 1
ATOM 2023 C C . VAL A 1 269 ? 1.683 0.292 -11.626 1.00 98.56 269 VAL A C 1
ATOM 2025 O O . VAL A 1 269 ? 0.841 -0.570 -11.363 1.00 98.56 269 VAL A O 1
ATOM 2028 N N . MET A 1 270 ? 1.544 1.565 -11.260 1.00 98.56 270 MET A N 1
ATOM 2029 C CA . MET A 1 270 ? 0.390 2.020 -10.493 1.00 98.56 270 MET A CA 1
ATOM 2030 C C . MET A 1 270 ? -0.890 2.005 -11.331 1.00 98.56 270 MET A C 1
ATOM 2032 O O . MET A 1 270 ? -1.892 1.460 -10.869 1.00 98.56 270 MET A O 1
ATOM 2036 N N . GLU A 1 271 ? -0.851 2.498 -12.569 1.00 97.94 271 GLU A N 1
ATOM 2037 C CA . GLU A 1 271 ? -1.987 2.449 -13.502 1.00 97.94 271 GLU A CA 1
ATOM 2038 C C . GLU A 1 271 ? -2.420 1.006 -13.798 1.00 97.94 271 GLU A C 1
ATOM 2040 O O . GLU A 1 271 ? -3.618 0.703 -13.835 1.00 97.94 271 GLU A O 1
ATOM 2045 N N . GLN A 1 272 ? -1.461 0.083 -13.924 1.00 98.00 272 GLN A N 1
ATOM 2046 C CA . GLN A 1 272 ? -1.743 -1.339 -14.103 1.00 98.00 272 GLN A CA 1
ATOM 2047 C C . GLN A 1 272 ? -2.473 -1.924 -12.887 1.00 98.00 272 GLN A C 1
ATOM 2049 O O . GLN A 1 272 ? -3.499 -2.584 -13.049 1.00 98.00 272 GLN A O 1
ATOM 2054 N N . LEU A 1 273 ? -1.991 -1.673 -11.663 1.00 98.56 273 LEU A N 1
ATOM 2055 C CA . LEU A 1 273 ? -2.635 -2.176 -10.442 1.00 98.56 273 LEU A CA 1
ATOM 2056 C C . LEU A 1 273 ? -4.043 -1.596 -10.245 1.00 98.56 273 LEU A C 1
ATOM 2058 O O . LEU A 1 273 ? -4.950 -2.322 -9.833 1.00 98.56 273 LEU A O 1
ATOM 2062 N N . GLN A 1 274 ? -4.238 -0.314 -10.558 1.00 98.44 274 GLN A N 1
ATOM 2063 C CA . GLN A 1 274 ? -5.546 0.346 -10.523 1.00 98.44 274 GLN A CA 1
ATOM 2064 C C . GLN A 1 274 ? -6.509 -0.269 -11.546 1.00 98.44 274 GLN A C 1
ATOM 2066 O O . GLN A 1 274 ? -7.641 -0.614 -11.204 1.00 98.44 274 GLN A O 1
ATOM 2071 N N . SER A 1 275 ? -6.043 -0.472 -12.781 1.00 97.75 275 SER A N 1
ATOM 2072 C CA . SER A 1 275 ? -6.830 -1.073 -13.862 1.00 97.75 275 SER A CA 1
ATOM 2073 C C . SER A 1 275 ? -7.190 -2.532 -13.577 1.00 97.75 275 SER A C 1
ATOM 2075 O O . SER A 1 275 ? -8.307 -2.966 -13.854 1.00 97.75 275 SER A O 1
ATOM 2077 N N . GLU A 1 276 ? -6.266 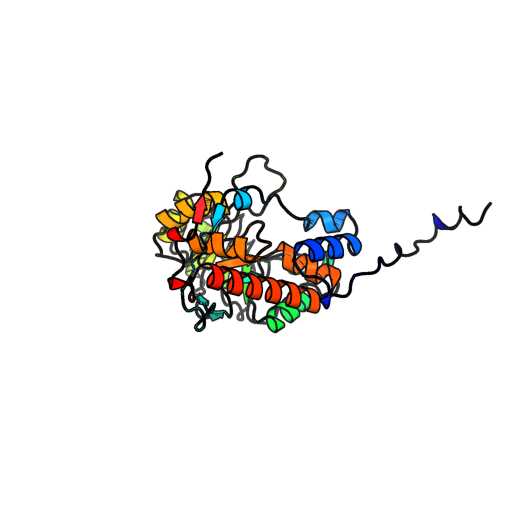-3.309 -13.007 1.00 98.31 276 GLU A N 1
ATOM 2078 C CA . GLU A 1 276 ? -6.542 -4.680 -12.572 1.00 98.31 276 GLU A CA 1
ATOM 2079 C C . GLU A 1 276 ? -7.582 -4.713 -11.453 1.00 98.31 276 GLU A C 1
ATOM 2081 O O . GLU A 1 276 ? -8.550 -5.461 -11.561 1.00 98.31 276 GLU A O 1
ATOM 2086 N N . LEU A 1 277 ? -7.439 -3.869 -10.423 1.00 98.62 277 LEU A N 1
ATOM 2087 C CA . LEU A 1 277 ? -8.419 -3.788 -9.339 1.00 98.62 277 LEU A CA 1
ATOM 2088 C C . LEU A 1 277 ? -9.815 -3.447 -9.877 1.00 98.62 277 LEU A C 1
ATOM 2090 O O . LEU A 1 277 ? -10.790 -4.094 -9.499 1.00 98.62 277 LEU A O 1
ATOM 2094 N N . ALA A 1 278 ? -9.904 -2.471 -10.782 1.00 98.38 278 ALA A N 1
ATOM 2095 C CA . ALA A 1 278 ? -11.142 -2.074 -11.441 1.00 98.38 278 ALA A CA 1
ATOM 2096 C C . ALA A 1 278 ? -11.807 -3.248 -12.184 1.00 98.38 278 ALA A C 1
ATOM 2098 O O . ALA A 1 278 ? -12.998 -3.516 -11.995 1.00 98.38 278 ALA A O 1
ATOM 2099 N N . ARG A 1 279 ? -11.031 -3.993 -12.982 1.00 97.75 279 ARG A N 1
ATOM 2100 C CA . ARG A 1 279 ? -11.519 -5.186 -13.691 1.00 97.75 279 ARG A CA 1
ATOM 2101 C C . ARG A 1 279 ? -11.982 -6.280 -12.733 1.00 97.75 279 ARG A C 1
ATOM 2103 O O . ARG A 1 279 ? -13.056 -6.843 -12.938 1.00 97.75 279 ARG A O 1
ATOM 2110 N N . ASP A 1 280 ? -11.217 -6.557 -11.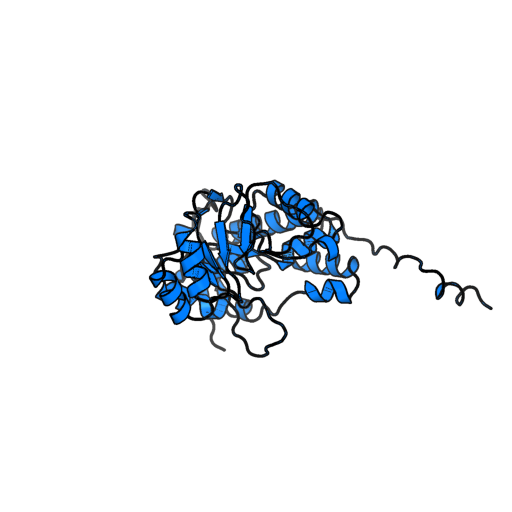683 1.00 98.25 280 ASP A N 1
ATOM 2111 C CA . ASP A 1 280 ? -11.546 -7.610 -10.720 1.00 98.25 280 ASP A CA 1
ATOM 2112 C C . ASP A 1 280 ? -12.802 -7.264 -9.905 1.00 98.25 280 ASP A C 1
ATOM 2114 O O . ASP A 1 280 ? -13.648 -8.129 -9.663 1.00 98.25 280 ASP A O 1
ATOM 2118 N N . MET A 1 281 ? -12.966 -5.990 -9.532 1.00 98.44 281 MET A N 1
ATOM 2119 C CA . MET A 1 281 ? -14.177 -5.461 -8.897 1.00 98.44 281 MET A CA 1
ATOM 2120 C C . MET A 1 281 ? -15.407 -5.644 -9.795 1.00 98.44 281 MET A C 1
ATOM 2122 O O . MET A 1 281 ? -16.407 -6.223 -9.356 1.00 98.44 281 MET A O 1
ATOM 2126 N N . ALA A 1 282 ? -15.313 -5.243 -11.067 1.00 97.56 282 ALA A N 1
ATOM 2127 C CA . ALA A 1 282 ? -16.383 -5.428 -12.043 1.00 97.56 282 ALA A CA 1
ATOM 2128 C C . ALA A 1 282 ? -16.719 -6.917 -12.253 1.00 97.56 282 ALA A C 1
ATOM 2130 O O . ALA A 1 282 ? -17.883 -7.302 -12.178 1.00 97.56 282 ALA A O 1
ATOM 2131 N N . MET A 1 283 ? -15.719 -7.791 -12.402 1.00 97.19 283 MET A N 1
ATOM 2132 C CA . MET A 1 283 ? -15.924 -9.244 -12.515 1.00 97.19 283 MET A CA 1
ATOM 2133 C C . MET A 1 283 ? -16.645 -9.836 -11.289 1.00 97.19 283 MET A C 1
ATOM 2135 O O . MET A 1 283 ? -17.418 -10.791 -11.400 1.00 97.19 283 MET A O 1
ATOM 2139 N N . CYS A 1 284 ? -16.414 -9.269 -10.106 1.00 97.44 284 CYS A N 1
ATOM 2140 C CA . CYS A 1 284 ? -17.091 -9.663 -8.872 1.00 97.44 284 CYS A CA 1
ATOM 2141 C C . CYS A 1 284 ? -18.456 -8.977 -8.676 1.00 97.44 284 CYS A C 1
ATOM 2143 O O . CYS A 1 284 ? -19.106 -9.196 -7.651 1.00 97.44 284 CYS A O 1
ATOM 2145 N N . GLY A 1 285 ? -18.907 -8.164 -9.636 1.00 96.75 285 GLY A N 1
ATOM 2146 C CA . GLY A 1 285 ? -20.169 -7.432 -9.573 1.00 96.75 285 GLY A CA 1
ATOM 2147 C C . GLY A 1 285 ? -20.193 -6.375 -8.469 1.00 96.75 285 GLY A C 1
ATOM 2148 O O . GLY A 1 285 ? -21.241 -6.154 -7.863 1.00 96.75 285 GLY A O 1
ATOM 2149 N N . LYS A 1 286 ? -19.042 -5.772 -8.154 1.00 97.06 286 LYS A N 1
ATOM 2150 C CA . LYS A 1 286 ? -18.903 -4.739 -7.124 1.00 97.06 286 LYS A CA 1
ATOM 2151 C C . LYS A 1 286 ? -18.394 -3.465 -7.771 1.00 97.06 286 LYS A C 1
ATOM 2153 O O . LYS A 1 286 ? -17.292 -3.438 -8.299 1.00 97.06 286 LYS A O 1
ATOM 2158 N N . VAL A 1 287 ? -19.197 -2.414 -7.737 1.00 97.00 287 VAL A N 1
ATOM 2159 C CA . VAL A 1 287 ? -18.888 -1.150 -8.417 1.00 97.00 287 VAL A CA 1
ATOM 2160 C C . VAL A 1 287 ? -18.334 -0.085 -7.487 1.00 97.00 287 VAL A C 1
ATOM 2162 O O . VAL A 1 287 ? -17.753 0.871 -7.970 1.00 97.00 287 VAL A O 1
ATOM 2165 N N . THR A 1 288 ? -18.457 -0.250 -6.169 1.00 98.06 288 THR A N 1
ATOM 2166 C CA . THR A 1 288 ? -17.878 0.687 -5.198 1.00 98.06 288 THR A CA 1
ATOM 2167 C C . THR A 1 288 ? -17.172 -0.043 -4.064 1.00 98.06 288 THR A C 1
ATOM 2169 O O . THR A 1 288 ? -17.480 -1.198 -3.750 1.00 98.06 288 THR A O 1
ATOM 2172 N N . LEU A 1 289 ? -16.245 0.648 -3.395 1.00 97.88 289 LEU A N 1
ATOM 2173 C CA . LEU A 1 289 ? -15.495 0.089 -2.266 1.00 97.88 289 LEU A CA 1
ATOM 2174 C C . LEU A 1 289 ? -16.392 -0.339 -1.091 1.00 97.88 289 LEU A C 1
ATOM 2176 O O . LEU A 1 289 ? -16.046 -1.258 -0.355 1.00 97.88 289 LEU A O 1
ATOM 2180 N N . GLN A 1 290 ? -17.550 0.300 -0.902 1.00 96.50 290 GLN A N 1
ATOM 2181 C CA . GLN A 1 290 ? -18.488 -0.007 0.187 1.00 96.50 290 GLN A CA 1
ATOM 2182 C C . GLN A 1 290 ? -19.188 -1.359 -0.001 1.00 96.50 290 GLN A C 1
ATOM 2184 O O . GLN A 1 290 ? -19.677 -1.931 0.971 1.00 96.50 290 GLN A O 1
ATOM 2189 N N . GLN A 1 291 ? -19.241 -1.872 -1.233 1.00 96.81 291 GLN A N 1
ATOM 2190 C CA . GLN A 1 291 ? -19.854 -3.164 -1.543 1.00 96.81 291 GLN A CA 1
ATOM 2191 C C . GLN A 1 291 ? -18.902 -4.346 -1.298 1.00 96.81 291 GLN A C 1
ATOM 2193 O O . GLN A 1 291 ? -19.324 -5.506 -1.393 1.00 96.81 291 GLN A O 1
ATOM 2198 N N . LEU A 1 292 ? -17.622 -4.064 -1.029 1.00 97.44 292 LEU A N 1
ATOM 2199 C CA . LEU A 1 292 ? -16.605 -5.075 -0.779 1.00 97.44 292 LEU A CA 1
ATOM 2200 C C . LEU A 1 292 ? -16.767 -5.658 0.625 1.00 97.44 292 LEU A C 1
ATOM 2202 O O . LEU A 1 292 ? -16.954 -4.937 1.605 1.00 97.44 292 LEU A O 1
ATOM 2206 N N . GLY A 1 293 ? -16.681 -6.979 0.716 1.00 95.69 293 GLY A N 1
ATOM 2207 C CA . GLY A 1 293 ? -16.858 -7.697 1.966 1.00 95.69 293 GLY A CA 1
ATOM 2208 C C . GLY A 1 293 ? -16.428 -9.157 1.861 1.00 95.69 293 GLY A C 1
ATOM 2209 O O . GLY A 1 293 ? -16.066 -9.625 0.776 1.00 95.69 293 GLY A O 1
ATOM 2210 N N . PRO A 1 294 ? -16.470 -9.898 2.980 1.00 94.44 294 PRO A N 1
ATOM 2211 C CA . PRO A 1 294 ? -15.982 -11.273 3.042 1.00 94.44 294 PRO A CA 1
ATOM 2212 C C . PRO A 1 294 ? -16.786 -12.239 2.158 1.00 94.44 294 PRO A C 1
ATOM 2214 O O . PRO A 1 294 ? -16.294 -13.314 1.830 1.00 94.44 294 PRO A O 1
ATOM 2217 N N . ASP A 1 295 ? -17.987 -11.858 1.706 1.00 93.69 295 ASP A N 1
ATOM 2218 C CA . ASP A 1 295 ? -18.774 -12.593 0.709 1.00 93.69 295 ASP A CA 1
ATOM 2219 C C . ASP A 1 295 ? -18.073 -12.708 -0.656 1.00 93.69 295 ASP A C 1
ATOM 2221 O O . ASP A 1 295 ? -18.439 -13.561 -1.465 1.00 93.69 295 ASP A O 1
ATOM 2225 N N . LEU A 1 296 ? -17.060 -11.885 -0.924 1.00 95.31 296 LEU A N 1
ATOM 2226 C CA . LEU A 1 296 ? -16.274 -11.944 -2.156 1.00 95.31 296 LEU A CA 1
ATOM 2227 C C . LEU A 1 296 ? -15.211 -13.029 -2.162 1.00 95.31 296 LEU A C 1
ATOM 2229 O O . LEU A 1 296 ? -14.738 -13.400 -3.236 1.00 95.31 296 LEU A O 1
ATOM 2233 N N . VAL A 1 297 ? -14.807 -13.510 -0.990 1.00 96.75 297 VAL A N 1
ATOM 2234 C CA . VAL A 1 297 ? -13.648 -14.387 -0.864 1.00 96.75 297 VAL A CA 1
ATOM 2235 C C . VAL A 1 297 ? -13.999 -15.709 -0.210 1.00 96.75 297 VAL A C 1
ATOM 2237 O O . VAL A 1 297 ? -14.909 -15.832 0.607 1.00 96.75 297 VAL A O 1
ATOM 2240 N N . ARG A 1 298 ? -13.231 -16.731 -0.568 1.00 95.75 298 ARG A N 1
ATOM 2241 C CA . ARG A 1 298 ? -13.171 -17.999 0.152 1.00 95.75 298 ARG A CA 1
ATOM 2242 C C . ARG A 1 298 ? -11.724 -18.255 0.535 1.00 95.75 298 ARG A C 1
ATOM 2244 O O . ARG A 1 298 ? -10.861 -18.282 -0.337 1.00 95.75 298 ARG A O 1
ATOM 2251 N N . ILE A 1 299 ? -11.487 -18.441 1.830 1.00 95.12 299 ILE A N 1
ATOM 2252 C CA . ILE A 1 299 ? -10.189 -18.851 2.369 1.00 95.12 299 ILE A CA 1
ATOM 2253 C C . ILE A 1 299 ? -10.187 -20.378 2.446 1.00 95.12 299 ILE A C 1
ATOM 2255 O O . ILE A 1 299 ? -11.031 -20.971 3.122 1.00 95.12 299 ILE A O 1
ATOM 2259 N N . HIS A 1 300 ? -9.263 -21.017 1.738 1.00 92.88 300 HIS A N 1
ATOM 2260 C CA . HIS A 1 300 ? -9.086 -22.465 1.764 1.00 92.88 300 HIS A CA 1
ATOM 2261 C C . HIS A 1 300 ? -8.177 -22.855 2.929 1.00 92.88 300 HIS A C 1
ATOM 2263 O O . HIS A 1 300 ? -7.147 -22.221 3.173 1.00 92.88 300 HIS A O 1
ATOM 2269 N N . ARG A 1 301 ? -8.579 -23.889 3.675 1.00 83.81 301 ARG A N 1
ATOM 2270 C CA . ARG A 1 301 ? -7.731 -24.474 4.721 1.00 83.81 301 ARG A CA 1
ATOM 2271 C C . ARG A 1 301 ? -6.567 -25.218 4.059 1.00 83.81 301 ARG A C 1
ATOM 2273 O O . ARG A 1 301 ? -6.711 -25.683 2.930 1.00 83.81 301 ARG A O 1
ATOM 2280 N N . ARG A 1 302 ? -5.428 -25.254 4.753 1.00 65.00 302 ARG A N 1
ATOM 2281 C CA . ARG A 1 302 ? -4.307 -26.128 4.387 1.00 65.00 302 ARG A CA 1
ATOM 2282 C C . ARG A 1 302 ? -4.705 -27.588 4.544 1.00 65.00 302 ARG A C 1
ATOM 2284 O O . ARG A 1 302 ? -5.533 -27.853 5.446 1.00 65.00 302 ARG A O 1
#

Sequence (302 aa):
MTRRQAILLSGAPLTAQRLAPIEELVNTLEMEAMAQRMLPPAVFSEIAGSDRAAFDRITLRPRLMVNTLGLDLTLDLFGQRLFAPILIGPTALQGRFHPGAEKA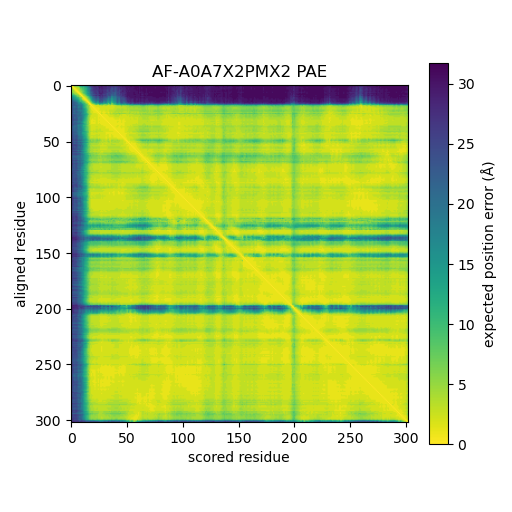MIEGASAANTAVVISANPTIPIDQPAWLQLDAVKQVIPPSAKVLILTAPFDWANFDRLRKATKLPLLIKGIMSPKDAQLAQQRGADGIIVSNYRSPSVPGLAQPIEVLPSIAAEINKKIPVLIDGSFRRGSDILKALALGARAVLAARPPLWGLAAYGARGVQQVMEQLQSELARDMAMCGKVTLQQLGPDLVRIHRR